Protein AF-A0A8B7MT68-F1 (afdb_monomer)

Organism: Phoenix dactylifera (NCBI:txid42345)

Radius of gyration: 18.39 Å; Cα contacts (8 Å, |Δi|>4): 127; chains: 1; bounding box: 44×33×59 Å

Secondary structure (DSSP, 8-state):
--SSS--HHHHHHHHHHHHHHHHHHT-HHHHHHHHHHS-----S-HHHHHHHHHHHHHHHHHTT-HHHHHHHHHHHHHHS-TT-HHHHHHHHHHHHHHHHHHTPPPPHHHH-STTTHHHHHHHHHHHHHHHHT-HHHHHHHHHHHHHHHHHH---HHHHHHHHHHHHHHHHHHHH-SS-SS--

InterPro domains:
  IPR050756 COP9 signalosome complex subunit 3 [PTHR10758] (2-150)
  IPR057985 26S proteasome non-ATPase regulatory subunit 3, N-terminal TPR repeats [PF25573] (2-127)

Sequence (183 aa):
MATLRRDELGQETLLNLLLRNYLHYNLYDQAEKLRSKAPRFEAHSNQQFCRYLFYLGKIRTIQLEYTDAKESLLQAARKAPAGAWGFRIQCNKWAVIVRLLLGEIPEKTVFMQKGMKKALTPYFELTNAVRIGDLELFRTVAEKFAGTFLKHLCFQESVTCCHSAWSCRASWLVFLPQQCLLV

Structure (mmCIF, N/CA/C/O backbone):
data_AF-A0A8B7MT68-F1
#
_entry.id   AF-A0A8B7MT68-F1
#
loop_
_atom_site.group_PDB
_atom_site.id
_atom_site.type_symbol
_atom_site.label_atom_id
_atom_site.label_alt_id
_atom_site.label_comp_id
_atom_site.label_asym_id
_atom_site.label_entity_id
_atom_site.label_seq_id
_atom_site.pdbx_PDB_ins_code
_atom_site.Cartn_x
_atom_site.Cartn_y
_atom_site.Cartn_z
_atom_site.occupancy
_atom_site.B_iso_or_equiv
_atom_site.auth_seq_id
_atom_site.auth_comp_id
_atom_site.auth_asym_id
_atom_site.auth_atom_id
_atom_site.pdbx_PDB_model_num
ATOM 1 N N . MET A 1 1 ? 20.086 -6.065 -25.414 1.00 40.41 1 MET A N 1
ATOM 2 C CA . MET A 1 1 ? 20.456 -4.717 -25.906 1.00 40.41 1 MET A CA 1
ATOM 3 C C . MET A 1 1 ? 19.675 -3.612 -25.173 1.00 40.41 1 MET A C 1
ATOM 5 O O . MET A 1 1 ? 18.954 -2.857 -25.803 1.00 40.41 1 MET A O 1
ATOM 9 N N . ALA A 1 2 ? 19.814 -3.501 -23.846 1.00 40.44 2 ALA A N 1
ATOM 10 C CA . ALA A 1 2 ? 19.224 -2.398 -23.055 1.00 40.44 2 ALA A CA 1
ATOM 11 C C . ALA A 1 2 ? 20.174 -1.864 -21.961 1.00 40.44 2 ALA A C 1
ATOM 13 O O . ALA A 1 2 ? 19.949 -0.800 -21.398 1.00 40.44 2 ALA A O 1
ATOM 14 N N . THR A 1 3 ? 21.276 -2.570 -21.693 1.00 44.12 3 THR A N 1
ATOM 15 C CA . THR A 1 3 ? 22.367 -2.131 -20.811 1.00 44.12 3 THR A CA 1
ATOM 16 C C . THR A 1 3 ? 23.437 -1.317 -21.543 1.00 44.12 3 THR A C 1
ATOM 18 O O . THR A 1 3 ? 24.201 -0.607 -20.905 1.00 44.12 3 THR A O 1
ATOM 21 N N . LEU A 1 4 ? 23.473 -1.372 -22.882 1.00 48.72 4 LEU A N 1
ATOM 22 C CA . LEU A 1 4 ? 24.514 -0.729 -23.697 1.00 48.72 4 LEU A CA 1
ATOM 23 C C . LEU A 1 4 ? 24.183 0.723 -24.105 1.00 48.72 4 LEU A C 1
ATOM 25 O O . LEU A 1 4 ? 25.039 1.395 -24.665 1.00 48.72 4 LEU A O 1
ATOM 29 N N . ARG A 1 5 ? 22.953 1.210 -23.855 1.00 49.75 5 ARG A N 1
ATOM 30 C CA . ARG A 1 5 ? 22.471 2.514 -24.362 1.00 49.75 5 ARG A CA 1
ATOM 31 C C . ARG A 1 5 ? 22.072 3.556 -23.306 1.00 49.75 5 ARG A C 1
ATOM 33 O O . ARG A 1 5 ? 21.639 4.626 -23.698 1.00 49.75 5 ARG A O 1
ATOM 40 N N . ARG A 1 6 ? 22.259 3.292 -22.003 1.00 56.62 6 ARG A N 1
ATOM 41 C CA . ARG A 1 6 ? 21.947 4.243 -20.903 1.00 56.62 6 ARG A CA 1
ATOM 42 C C . ARG A 1 6 ? 20.530 4.863 -20.959 1.00 56.62 6 ARG A C 1
ATOM 44 O O . ARG A 1 6 ? 20.336 5.990 -20.525 1.00 56.62 6 ARG A O 1
ATOM 51 N N . ASP A 1 7 ? 19.519 4.133 -21.434 1.00 68.25 7 ASP A N 1
ATOM 52 C CA . ASP A 1 7 ? 18.122 4.573 -21.283 1.00 68.25 7 ASP A CA 1
ATOM 53 C C . ASP A 1 7 ? 17.620 4.241 -19.869 1.00 68.25 7 ASP A C 1
ATOM 55 O O . ASP A 1 7 ? 16.895 3.268 -19.649 1.00 68.25 7 ASP A O 1
ATOM 59 N N . GLU A 1 8 ? 18.035 5.046 -18.892 1.00 74.19 8 GLU A N 1
ATOM 60 C CA . GLU A 1 8 ? 17.711 4.882 -17.465 1.00 74.19 8 GLU A CA 1
ATOM 61 C C . GLU A 1 8 ? 16.189 4.890 -17.231 1.00 74.19 8 GLU A C 1
ATOM 63 O O . GLU A 1 8 ? 15.650 4.022 -16.543 1.00 74.19 8 GLU A O 1
ATOM 68 N N . LEU A 1 9 ? 15.459 5.764 -17.933 1.00 75.50 9 LEU A N 1
ATOM 69 C CA . LEU A 1 9 ? 13.990 5.827 -17.896 1.00 75.50 9 LEU A CA 1
ATOM 70 C C . LEU A 1 9 ? 13.315 4.565 -18.470 1.00 75.50 9 LEU A C 1
ATOM 72 O O . LEU A 1 9 ? 12.277 4.109 -17.974 1.00 75.50 9 LEU A O 1
ATOM 76 N N . GLY A 1 10 ? 13.892 3.983 -19.524 1.00 79.25 10 GLY A N 1
ATOM 77 C CA . GLY A 1 10 ? 13.401 2.740 -20.125 1.00 79.25 10 GLY A CA 1
ATOM 78 C C . GLY A 1 10 ? 13.575 1.550 -19.181 1.00 79.25 10 GLY A C 1
ATOM 79 O O . GLY A 1 10 ? 12.699 0.693 -19.069 1.00 79.25 10 GLY A O 1
ATOM 80 N N . GLN A 1 11 ? 14.679 1.526 -18.438 1.00 80.69 11 GLN A N 1
ATOM 81 C CA . GLN A 1 11 ? 14.949 0.495 -17.442 1.00 80.69 11 GLN A CA 1
ATOM 82 C C . GLN A 1 11 ? 14.008 0.596 -16.231 1.00 80.69 11 GLN A C 1
ATOM 84 O O . GLN A 1 11 ? 13.445 -0.422 -15.826 1.00 80.69 11 GLN A O 1
ATOM 89 N N . GLU A 1 12 ? 13.758 1.799 -15.700 1.00 81.38 12 GLU A N 1
ATOM 90 C CA . GLU A 1 12 ? 12.803 2.022 -14.600 1.00 81.38 12 GLU A CA 1
ATOM 91 C C . GLU A 1 12 ? 11.378 1.582 -14.964 1.00 81.38 12 GLU A C 1
ATOM 93 O O . GLU A 1 12 ? 10.676 0.927 -14.185 1.00 81.38 12 GLU A O 1
ATOM 98 N N . THR A 1 13 ? 10.927 1.947 -16.165 1.00 85.00 13 THR A N 1
ATOM 99 C CA . THR A 1 13 ? 9.590 1.587 -16.650 1.00 85.00 13 THR A CA 1
ATOM 100 C C . THR A 1 13 ? 9.454 0.083 -16.844 1.00 85.00 13 THR A C 1
ATOM 102 O O . THR A 1 13 ? 8.469 -0.501 -16.387 1.00 85.00 13 THR A O 1
ATOM 105 N N . LEU A 1 14 ? 10.453 -0.562 -17.448 1.00 86.62 14 LEU A N 1
ATOM 106 C CA . LEU A 1 14 ? 10.479 -2.009 -17.638 1.00 86.62 14 LEU A CA 1
ATOM 107 C C . LEU A 1 14 ? 10.501 -2.756 -16.299 1.00 86.62 14 LEU A C 1
ATOM 109 O O . LEU A 1 14 ? 9.743 -3.709 -16.121 1.00 86.62 14 LEU A O 1
ATOM 113 N N . LEU A 1 15 ? 11.288 -2.281 -15.331 1.00 86.50 15 LEU A N 1
ATOM 114 C CA . LEU A 1 15 ? 11.308 -2.822 -13.974 1.00 86.50 15 LEU A CA 1
ATOM 115 C C . LEU A 1 15 ? 9.917 -2.763 -13.329 1.00 86.50 15 LEU A C 1
ATOM 117 O O . LEU A 1 15 ? 9.430 -3.765 -12.807 1.00 86.50 15 LEU A O 1
ATOM 121 N N . ASN A 1 16 ? 9.242 -1.617 -13.410 1.00 86.94 16 ASN A N 1
ATOM 122 C CA . ASN A 1 16 ? 7.890 -1.451 -12.875 1.00 86.94 16 ASN A CA 1
ATOM 123 C C . ASN A 1 16 ? 6.864 -2.381 -13.538 1.00 86.94 16 ASN A C 1
ATOM 125 O O . ASN A 1 16 ? 5.957 -2.879 -12.866 1.00 86.94 16 ASN A O 1
ATOM 129 N N . LEU A 1 17 ? 6.984 -2.615 -14.846 1.00 86.25 17 LEU A N 1
ATOM 130 C CA . LEU A 1 17 ? 6.115 -3.536 -15.580 1.00 86.25 17 LEU A CA 1
ATOM 131 C C . LEU A 1 17 ? 6.368 -4.995 -15.180 1.00 86.25 17 LEU A C 1
ATOM 133 O O . LEU A 1 17 ? 5.409 -5.730 -14.941 1.00 86.25 17 LEU A O 1
ATOM 137 N N . LEU A 1 18 ? 7.635 -5.395 -15.049 1.00 87.81 18 LEU A N 1
ATOM 138 C CA . LEU A 1 18 ? 8.016 -6.738 -14.610 1.00 87.81 18 LEU A CA 1
ATOM 139 C C . LEU A 1 18 ? 7.555 -7.009 -13.180 1.00 87.81 18 LEU A C 1
ATOM 141 O O . LEU A 1 18 ? 6.897 -8.016 -12.937 1.00 87.81 18 LEU A O 1
ATOM 145 N N . LEU A 1 19 ? 7.811 -6.088 -12.246 1.00 85.56 19 LEU A N 1
ATOM 146 C CA . LEU A 1 19 ? 7.339 -6.214 -10.865 1.00 85.56 19 LEU A CA 1
ATOM 147 C C . LEU A 1 19 ? 5.820 -6.376 -10.817 1.00 85.56 19 LEU A C 1
ATOM 149 O O . LEU A 1 19 ? 5.320 -7.274 -10.144 1.00 85.56 19 LEU A O 1
ATOM 153 N N . ARG A 1 20 ? 5.075 -5.572 -11.584 1.00 84.81 20 ARG A N 1
ATOM 154 C CA . ARG A 1 20 ? 3.617 -5.708 -11.679 1.00 84.81 20 ARG A CA 1
ATOM 155 C C . ARG A 1 20 ? 3.196 -7.100 -12.160 1.00 84.81 20 ARG A C 1
ATOM 157 O O . ARG A 1 20 ? 2.215 -7.630 -11.647 1.00 84.81 20 ARG A O 1
ATOM 164 N N . ASN A 1 21 ? 3.910 -7.670 -13.129 1.00 87.31 21 ASN A N 1
ATOM 165 C CA . ASN A 1 21 ? 3.638 -9.008 -13.646 1.00 87.31 21 ASN A CA 1
ATOM 166 C C . ASN A 1 21 ? 3.918 -10.090 -12.587 1.00 87.31 21 ASN A C 1
ATOM 168 O O . ASN A 1 21 ? 3.043 -10.906 -12.311 1.00 87.31 21 ASN A O 1
ATOM 172 N N . TYR A 1 22 ? 5.064 -10.028 -11.903 1.00 84.94 22 TYR A N 1
ATOM 173 C CA . TYR A 1 22 ? 5.393 -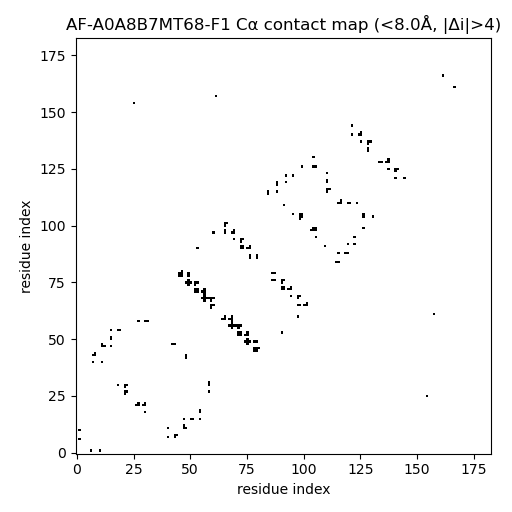10.964 -10.821 1.00 84.94 22 TYR A CA 1
ATOM 174 C C . TYR A 1 22 ? 4.398 -10.905 -9.662 1.00 84.94 22 TYR A C 1
ATOM 176 O O . TYR A 1 22 ? 3.963 -11.941 -9.166 1.00 84.94 22 TYR A O 1
ATOM 184 N N . LEU A 1 23 ? 3.977 -9.698 -9.275 1.00 80.06 23 LEU A N 1
ATOM 185 C CA . LEU A 1 23 ? 2.949 -9.485 -8.256 1.00 80.06 23 LEU A CA 1
ATOM 186 C C . LEU A 1 23 ? 1.573 -10.019 -8.672 1.00 80.06 23 LEU A C 1
ATOM 188 O O . LEU A 1 23 ? 0.781 -10.355 -7.801 1.00 80.06 23 LEU A O 1
ATOM 192 N N . HIS A 1 24 ? 1.269 -10.073 -9.970 1.00 79.56 24 HIS A N 1
ATOM 193 C CA . HIS A 1 24 ? 0.014 -10.636 -10.468 1.00 79.56 24 HIS A CA 1
ATOM 194 C C . HIS A 1 24 ? 0.008 -12.168 -10.406 1.00 79.56 24 HIS A C 1
ATOM 196 O O . HIS A 1 24 ? -1.014 -12.764 -10.085 1.00 79.56 24 HIS A O 1
ATOM 202 N N . TYR A 1 25 ? 1.147 -12.804 -10.686 1.00 80.88 25 TYR A N 1
ATOM 203 C CA . TYR A 1 25 ? 1.284 -14.262 -10.632 1.00 80.88 25 TYR A CA 1
ATOM 204 C C . TYR A 1 25 ? 1.672 -14.805 -9.247 1.00 80.88 25 TYR A C 1
ATOM 206 O O . TYR A 1 25 ? 1.808 -16.012 -9.087 1.00 80.88 25 TYR A O 1
ATOM 214 N N . ASN A 1 26 ? 1.825 -13.936 -8.247 1.00 76.56 26 ASN A N 1
ATOM 215 C CA . ASN A 1 26 ? 2.288 -14.265 -6.896 1.00 76.56 26 ASN A CA 1
ATOM 216 C C . ASN A 1 26 ? 3.746 -14.773 -6.791 1.00 76.56 26 ASN A C 1
ATOM 218 O O . ASN A 1 26 ? 4.099 -15.454 -5.836 1.00 76.56 26 ASN A O 1
ATOM 222 N N . LEU A 1 27 ? 4.637 -14.429 -7.728 1.00 83.75 27 LEU A N 1
ATOM 223 C CA . LEU A 1 27 ? 6.046 -14.857 -7.680 1.00 83.75 27 LEU A CA 1
ATOM 224 C C . LEU A 1 27 ? 6.920 -13.838 -6.928 1.00 83.75 27 LEU A C 1
ATOM 226 O O . LEU A 1 27 ? 7.723 -13.116 -7.524 1.00 83.75 27 LEU A O 1
ATOM 230 N N . TYR A 1 28 ? 6.774 -13.778 -5.603 1.00 79.94 28 TYR A N 1
ATOM 231 C CA . TYR A 1 28 ? 7.467 -12.798 -4.747 1.00 79.94 28 TYR A CA 1
ATOM 232 C C . TYR A 1 28 ? 8.974 -13.018 -4.649 1.00 79.94 28 TYR A C 1
ATOM 234 O O . TYR A 1 28 ? 9.745 -12.063 -4.729 1.00 79.94 28 TYR A O 1
ATOM 242 N N . ASP A 1 29 ? 9.390 -14.277 -4.573 1.00 81.31 29 ASP A N 1
ATOM 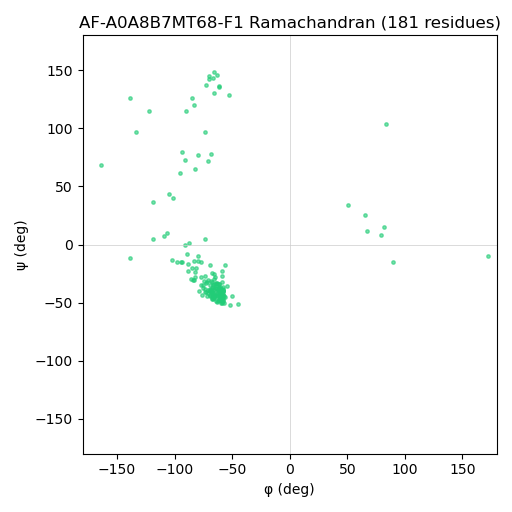243 C CA . ASP A 1 29 ? 10.796 -14.675 -4.490 1.00 81.31 29 ASP A CA 1
ATOM 244 C C . ASP A 1 29 ? 11.583 -14.237 -5.743 1.00 81.31 29 ASP A C 1
ATOM 246 O O . ASP A 1 29 ? 12.704 -13.730 -5.682 1.00 81.31 29 ASP A O 1
ATOM 250 N N . GLN A 1 30 ? 10.945 -14.347 -6.914 1.00 84.31 30 GLN A N 1
ATOM 251 C CA . GLN A 1 30 ? 11.519 -13.880 -8.177 1.00 84.31 30 GLN A CA 1
ATOM 252 C C . GLN A 1 30 ? 11.560 -12.353 -8.259 1.00 84.31 30 GLN A C 1
ATOM 254 O O . GLN A 1 30 ? 12.551 -11.797 -8.735 1.00 84.31 30 GLN A O 1
ATOM 259 N N . ALA A 1 31 ? 10.519 -11.671 -7.769 1.00 83.94 31 ALA A N 1
ATOM 260 C CA . ALA A 1 31 ? 10.481 -10.212 -7.722 1.00 83.94 31 ALA A CA 1
ATOM 261 C C . ALA A 1 31 ? 11.616 -9.643 -6.854 1.00 83.94 31 ALA A C 1
ATOM 263 O O . ALA A 1 31 ? 12.252 -8.658 -7.236 1.00 83.94 31 ALA A O 1
ATOM 264 N N . GLU A 1 32 ? 11.927 -10.286 -5.728 1.00 82.69 32 GLU A N 1
ATOM 265 C CA . GLU A 1 32 ? 13.075 -9.909 -4.907 1.00 82.69 32 GLU A CA 1
ATOM 266 C C . GLU A 1 32 ? 14.412 -10.178 -5.606 1.00 82.69 32 GLU A C 1
ATOM 268 O O . GLU A 1 32 ? 15.276 -9.299 -5.631 1.00 82.69 32 GLU A O 1
ATOM 273 N N . LYS A 1 33 ? 14.593 -11.361 -6.202 1.00 86.06 33 LYS A N 1
ATOM 274 C CA . LYS A 1 33 ? 15.817 -11.691 -6.951 1.00 86.06 33 LYS A CA 1
ATOM 275 C C . LYS A 1 33 ? 16.067 -10.726 -8.104 1.00 86.06 33 LYS A C 1
ATOM 277 O O . LYS A 1 33 ? 17.215 -10.461 -8.456 1.00 86.06 33 LYS A O 1
ATOM 282 N N . LEU A 1 34 ? 15.001 -10.213 -8.710 1.00 83.81 34 LEU A N 1
ATOM 283 C CA . LEU A 1 34 ? 15.100 -9.184 -9.730 1.00 83.81 34 LEU A CA 1
ATOM 284 C C . LEU A 1 34 ? 15.503 -7.842 -9.112 1.00 83.81 34 LEU A C 1
ATOM 286 O O . LEU A 1 34 ? 16.409 -7.190 -9.627 1.00 83.81 34 LEU A O 1
ATOM 290 N N . ARG A 1 35 ? 14.898 -7.457 -7.982 1.00 80.50 35 ARG A N 1
ATOM 291 C CA . ARG A 1 35 ? 15.256 -6.244 -7.232 1.00 80.50 35 ARG A CA 1
ATOM 292 C C . ARG A 1 35 ? 16.728 -6.226 -6.821 1.00 80.50 35 ARG A C 1
ATOM 294 O O . ARG A 1 35 ? 17.363 -5.190 -6.967 1.00 80.50 35 ARG A O 1
ATOM 301 N N . SER A 1 36 ? 17.272 -7.333 -6.316 1.00 82.06 36 SER A N 1
ATOM 302 C CA . SER A 1 36 ? 18.664 -7.388 -5.840 1.00 82.06 36 SER A CA 1
ATOM 303 C C . SER A 1 36 ? 19.693 -7.205 -6.958 1.00 82.06 36 SER A C 1
ATOM 305 O O . SER A 1 36 ? 20.802 -6.744 -6.703 1.00 82.06 36 SER A O 1
ATOM 307 N N . LYS A 1 37 ? 19.317 -7.535 -8.198 1.00 80.69 37 LYS A N 1
ATOM 308 C CA . LYS A 1 37 ? 20.147 -7.375 -9.400 1.00 80.69 37 LYS A CA 1
ATOM 309 C C . LYS A 1 37 ? 19.889 -6.066 -10.145 1.00 80.69 37 LYS A C 1
ATOM 311 O O . LYS A 1 37 ? 20.666 -5.715 -11.030 1.00 80.69 37 LYS A O 1
ATOM 316 N N . ALA A 1 38 ? 18.791 -5.376 -9.842 1.00 76.06 38 ALA A N 1
ATOM 317 C CA . ALA A 1 38 ? 18.454 -4.120 -10.487 1.00 76.06 38 ALA A CA 1
ATOM 318 C C . ALA A 1 38 ? 19.383 -3.001 -9.982 1.00 76.06 38 ALA A C 1
ATOM 320 O O . ALA A 1 38 ? 19.636 -2.914 -8.776 1.00 76.06 38 ALA A O 1
ATOM 321 N N . PRO A 1 39 ? 19.884 -2.124 -10.870 1.00 67.88 39 PRO A N 1
ATOM 322 C CA . PRO A 1 39 ? 20.639 -0.959 -10.437 1.00 67.88 39 PRO A CA 1
ATOM 323 C C . PRO A 1 39 ? 19.740 -0.046 -9.595 1.00 67.88 39 PRO A C 1
ATOM 325 O O . PRO A 1 39 ? 18.529 0.050 -9.810 1.00 67.88 39 PRO A O 1
ATOM 328 N N . ARG A 1 40 ? 20.330 0.615 -8.598 1.00 64.62 40 ARG A N 1
ATOM 329 C CA . ARG A 1 40 ? 19.610 1.565 -7.751 1.00 64.62 40 ARG A CA 1
ATOM 330 C C . ARG A 1 40 ? 19.370 2.829 -8.570 1.00 64.62 40 ARG A C 1
ATOM 332 O O . ARG A 1 40 ? 20.269 3.646 -8.705 1.00 64.62 40 ARG A O 1
ATOM 339 N N . PHE A 1 41 ? 18.183 2.942 -9.151 1.00 63.16 41 PHE A N 1
ATOM 340 C CA . PHE A 1 41 ? 17.821 4.101 -9.958 1.00 63.16 41 PHE A CA 1
ATOM 341 C C . PHE A 1 41 ? 17.746 5.359 -9.087 1.00 63.16 41 PHE A C 1
ATOM 343 O O . PHE A 1 41 ? 17.103 5.358 -8.029 1.00 63.16 41 PHE A O 1
ATOM 350 N N . GLU A 1 42 ? 18.407 6.426 -9.528 1.00 58.97 42 GLU A N 1
ATOM 351 C CA . GLU A 1 42 ? 18.125 7.771 -9.038 1.00 58.97 42 GLU A CA 1
ATOM 352 C C . GLU A 1 42 ? 16.751 8.176 -9.576 1.00 58.97 42 GLU A C 1
ATOM 354 O O . GLU A 1 42 ? 16.377 7.777 -10.667 1.00 58.97 42 GLU A O 1
ATOM 359 N N . ALA A 1 43 ? 15.935 8.886 -8.798 1.00 61.84 43 ALA A N 1
ATOM 360 C CA . ALA A 1 43 ? 14.534 9.135 -9.147 1.00 61.84 43 ALA A CA 1
ATOM 361 C C . ALA A 1 43 ? 14.384 10.116 -10.332 1.00 61.84 43 ALA A C 1
ATOM 363 O O . ALA A 1 43 ? 13.949 11.253 -10.140 1.00 61.84 43 ALA A O 1
ATOM 364 N N . HIS A 1 44 ? 14.705 9.684 -11.554 1.00 67.25 44 HIS A N 1
ATOM 365 C CA . HIS A 1 44 ? 14.662 10.509 -12.764 1.00 67.25 44 HIS A CA 1
ATOM 366 C C . HIS A 1 44 ? 13.226 10.944 -13.077 1.00 67.25 44 HIS A C 1
ATOM 368 O O . HIS A 1 44 ? 12.977 12.084 -13.467 1.00 67.25 44 HIS A O 1
ATOM 374 N N . SER A 1 45 ? 12.254 10.053 -12.842 1.00 77.62 45 SER A N 1
ATOM 375 C CA . SER A 1 45 ? 10.828 10.367 -12.906 1.00 77.62 45 SER A CA 1
ATOM 376 C C . SER A 1 45 ? 10.128 10.072 -11.583 1.00 77.62 45 SER A C 1
ATOM 378 O O . SER A 1 45 ? 9.929 8.917 -11.197 1.00 77.62 45 SER A O 1
ATOM 380 N N . ASN A 1 46 ? 9.631 11.124 -10.926 1.00 81.88 46 ASN A N 1
ATOM 381 C CA . ASN A 1 46 ? 8.841 10.990 -9.699 1.00 81.88 46 ASN A CA 1
ATOM 382 C C . ASN A 1 46 ? 7.634 10.051 -9.880 1.00 81.88 46 ASN A C 1
ATOM 384 O O . ASN A 1 46 ? 7.309 9.291 -8.971 1.00 81.88 46 ASN A O 1
ATOM 388 N N . GLN A 1 47 ? 6.992 10.043 -11.053 1.00 83.69 47 GLN A N 1
ATOM 389 C CA . GLN A 1 47 ? 5.839 9.176 -11.324 1.00 83.69 47 GLN A CA 1
ATOM 390 C C . GLN A 1 47 ? 6.202 7.688 -11.355 1.00 83.69 47 GLN A C 1
ATOM 392 O O . GLN A 1 47 ? 5.457 6.873 -10.802 1.00 83.69 47 GLN A O 1
ATOM 397 N N . GLN A 1 48 ? 7.324 7.322 -11.982 1.00 83.38 48 GLN A N 1
ATOM 398 C CA . GLN A 1 48 ? 7.780 5.929 -12.023 1.00 83.38 48 GLN A CA 1
ATOM 399 C C . GLN A 1 48 ? 8.341 5.493 -10.674 1.00 83.38 48 GLN A C 1
ATOM 401 O O . GLN A 1 48 ? 8.038 4.393 -10.208 1.00 83.38 48 GLN A O 1
ATOM 406 N N . PHE A 1 49 ? 9.047 6.393 -9.994 1.00 85.25 49 PHE A N 1
ATOM 407 C CA . PHE A 1 49 ? 9.586 6.139 -8.668 1.00 85.25 49 PHE A CA 1
ATOM 408 C C . PHE A 1 49 ? 8.486 5.872 -7.626 1.00 85.25 49 PHE A C 1
ATOM 410 O O . PHE A 1 49 ? 8.601 4.951 -6.821 1.00 85.25 49 PHE A O 1
ATOM 417 N N . CYS A 1 50 ? 7.359 6.593 -7.682 1.00 88.19 50 CYS A N 1
ATOM 418 C CA . CYS A 1 50 ? 6.200 6.317 -6.820 1.00 88.19 50 CYS A CA 1
ATOM 419 C C . CYS A 1 50 ? 5.661 4.895 -6.981 1.00 88.19 50 CYS A C 1
ATOM 421 O O . CYS A 1 50 ? 5.310 4.244 -5.997 1.00 88.19 50 CYS A O 1
ATOM 423 N N . ARG A 1 51 ? 5.558 4.423 -8.230 1.00 87.50 51 ARG A N 1
ATOM 424 C CA . ARG A 1 51 ? 5.050 3.081 -8.545 1.00 87.50 51 ARG A CA 1
ATOM 425 C C . ARG A 1 51 ? 6.017 2.013 -8.057 1.00 87.50 51 ARG A C 1
ATOM 427 O O . ARG A 1 51 ? 5.578 1.046 -7.442 1.00 87.50 51 ARG A O 1
ATOM 434 N N . TYR A 1 52 ? 7.310 2.240 -8.265 1.00 87.50 52 TYR A N 1
ATOM 435 C CA . TYR A 1 52 ? 8.362 1.364 -7.771 1.00 87.50 52 TYR A CA 1
ATOM 436 C C . TYR A 1 52 ? 8.310 1.223 -6.245 1.00 87.50 52 TYR A C 1
ATOM 438 O O . TYR A 1 52 ? 8.222 0.108 -5.736 1.00 87.50 52 TYR A O 1
ATOM 446 N N . LEU A 1 53 ? 8.253 2.343 -5.513 1.00 88.69 53 LEU A N 1
ATOM 447 C CA . LEU A 1 53 ? 8.133 2.349 -4.050 1.00 88.69 53 LEU A CA 1
ATOM 448 C C . LEU A 1 53 ? 6.886 1.608 -3.554 1.00 88.69 53 LEU A C 1
ATOM 450 O O . LEU A 1 53 ? 6.938 0.926 -2.532 1.00 88.69 53 LEU A O 1
ATOM 454 N N . PHE A 1 54 ? 5.767 1.713 -4.275 1.00 88.25 54 PHE A N 1
ATOM 455 C CA . PHE A 1 54 ? 4.550 0.984 -3.931 1.00 88.25 54 PHE A CA 1
ATOM 456 C C . PHE A 1 54 ? 4.723 -0.535 -4.080 1.00 88.25 54 PHE A C 1
ATOM 458 O O . PHE A 1 54 ? 4.358 -1.281 -3.172 1.00 88.25 54 PHE A O 1
ATOM 465 N N . TYR A 1 55 ? 5.314 -1.007 -5.182 1.00 87.50 55 TYR A N 1
ATOM 466 C CA . TYR A 1 55 ? 5.597 -2.434 -5.367 1.00 87.50 55 TYR A CA 1
ATOM 467 C C . TYR A 1 55 ? 6.633 -2.951 -4.369 1.00 87.50 55 TYR A C 1
ATOM 469 O O . TYR A 1 55 ? 6.451 -4.030 -3.810 1.00 87.50 55 TYR A O 1
ATOM 477 N N . LEU A 1 56 ? 7.660 -2.153 -4.079 1.00 87.06 56 LEU A N 1
ATOM 478 C CA . LEU A 1 56 ? 8.654 -2.456 -3.057 1.00 87.06 56 LEU A CA 1
ATOM 479 C C . LEU A 1 56 ? 8.015 -2.597 -1.670 1.00 87.06 56 LEU A C 1
ATOM 481 O O . LEU A 1 56 ? 8.279 -3.571 -0.972 1.00 87.06 56 LEU A O 1
ATOM 485 N N . GLY A 1 57 ? 7.139 -1.664 -1.288 1.00 87.94 57 GLY A N 1
ATOM 486 C CA . GLY A 1 57 ? 6.409 -1.719 -0.022 1.00 87.94 57 GLY A CA 1
ATOM 487 C C . GLY A 1 57 ? 5.542 -2.974 0.102 1.00 87.94 57 GLY A C 1
ATOM 488 O O . GLY A 1 57 ? 5.503 -3.588 1.168 1.00 87.94 57 GLY A O 1
ATOM 489 N N . LYS A 1 58 ? 4.904 -3.411 -0.995 1.00 84.44 58 LYS A N 1
ATOM 490 C CA . LYS A 1 58 ? 4.177 -4.689 -1.026 1.00 84.44 58 LYS A CA 1
ATOM 491 C C . LYS A 1 58 ? 5.107 -5.878 -0.795 1.00 84.44 58 LYS A C 1
ATOM 493 O O . LYS A 1 58 ? 4.792 -6.707 0.047 1.00 84.44 58 LYS A O 1
ATOM 498 N N . ILE A 1 59 ? 6.237 -5.938 -1.505 1.00 84.44 59 ILE A N 1
ATOM 499 C CA . ILE A 1 59 ? 7.216 -7.030 -1.377 1.00 84.44 59 ILE A CA 1
ATOM 500 C C . ILE A 1 59 ? 7.727 -7.132 0.067 1.00 84.44 59 ILE A C 1
ATOM 502 O O . ILE A 1 59 ? 7.623 -8.191 0.680 1.00 84.44 59 ILE A O 1
ATOM 506 N N . ARG A 1 60 ? 8.145 -6.005 0.653 1.00 84.50 60 ARG A N 1
ATOM 507 C CA . ARG A 1 60 ? 8.628 -5.930 2.043 1.00 84.50 60 ARG A CA 1
ATOM 508 C C . ARG A 1 60 ? 7.590 -6.355 3.077 1.00 84.50 60 ARG A C 1
ATOM 510 O O . ARG A 1 60 ?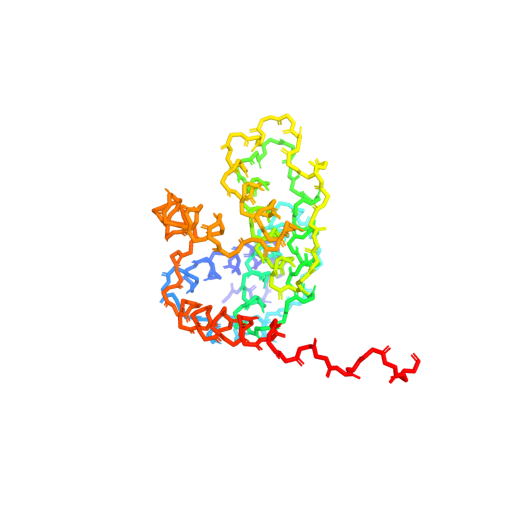 7.925 -7.006 4.058 1.00 84.50 60 ARG A O 1
ATOM 517 N N . THR A 1 61 ? 6.314 -6.036 2.843 1.00 82.94 61 THR A N 1
ATOM 518 C CA . THR A 1 61 ? 5.226 -6.455 3.745 1.00 82.94 61 THR A CA 1
ATOM 519 C C . THR A 1 61 ? 5.120 -7.983 3.830 1.00 82.94 61 THR A C 1
ATOM 521 O O . THR A 1 61 ? 4.806 -8.515 4.888 1.00 82.94 61 THR A O 1
ATOM 524 N N . ILE A 1 62 ? 5.397 -8.695 2.735 1.00 81.25 62 ILE A N 1
ATOM 525 C CA . ILE A 1 62 ? 5.332 -10.167 2.669 1.00 81.25 62 ILE A CA 1
ATOM 526 C C . ILE A 1 62 ? 6.556 -10.790 3.329 1.00 81.25 62 ILE A C 1
ATOM 528 O O . ILE A 1 62 ? 6.448 -11.820 3.981 1.00 81.25 62 ILE A O 1
ATOM 532 N N . GLN A 1 63 ? 7.704 -10.129 3.199 1.00 80.06 63 GLN A N 1
ATOM 533 C CA . GLN A 1 63 ? 8.964 -10.503 3.842 1.00 80.06 63 GLN A CA 1
ATOM 534 C C . GLN A 1 63 ? 8.987 -10.206 5.346 1.00 80.06 63 GLN A C 1
ATOM 536 O O . GLN A 1 63 ? 10.012 -10.403 5.986 1.00 80.06 63 GLN A O 1
ATOM 541 N N . LEU A 1 64 ? 7.865 -9.744 5.915 1.00 82.44 64 LEU A N 1
ATOM 542 C CA . LEU A 1 64 ? 7.713 -9.382 7.327 1.00 82.44 64 LEU A CA 1
ATOM 543 C C . LEU A 1 64 ? 8.536 -8.145 7.750 1.00 82.44 64 LEU A C 1
ATOM 545 O O . LEU A 1 64 ? 8.599 -7.818 8.934 1.00 82.44 64 LEU A O 1
ATOM 549 N N . GLU A 1 65 ? 9.094 -7.391 6.797 1.00 85.00 65 GLU A N 1
ATOM 550 C CA . GLU A 1 65 ? 9.811 -6.127 7.024 1.00 85.00 65 GLU A CA 1
ATOM 551 C C . GLU A 1 65 ? 8.825 -4.949 7.1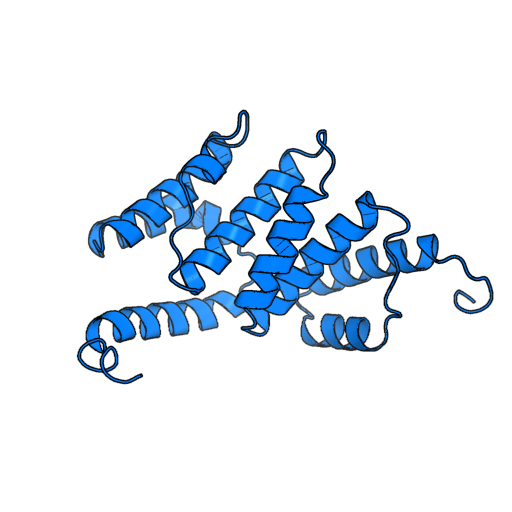52 1.00 85.00 65 GLU A C 1
ATOM 553 O O . GLU A 1 65 ? 8.753 -4.044 6.313 1.00 85.00 65 GLU A O 1
ATOM 558 N N . TYR A 1 66 ? 7.999 -4.962 8.200 1.00 83.81 66 TYR A N 1
ATOM 559 C CA . TYR A 1 66 ? 6.885 -4.017 8.339 1.00 83.81 66 TYR A CA 1
ATOM 560 C C . TYR A 1 66 ? 7.318 -2.550 8.521 1.00 83.81 66 TYR A C 1
ATOM 562 O O . TYR A 1 66 ? 6.638 -1.647 8.026 1.00 83.81 66 TYR A O 1
ATOM 570 N N . THR A 1 67 ? 8.438 -2.285 9.201 1.00 87.62 67 THR A N 1
ATOM 571 C CA . THR A 1 67 ? 8.962 -0.922 9.420 1.00 87.62 67 THR A CA 1
ATOM 572 C C . THR A 1 67 ? 9.342 -0.252 8.102 1.00 87.62 67 THR A C 1
ATOM 574 O O . THR A 1 67 ? 8.876 0.849 7.794 1.00 87.62 67 THR A O 1
ATOM 577 N N . ASP A 1 68 ? 10.100 -0.966 7.278 1.00 87.50 68 ASP A N 1
ATOM 578 C CA . ASP A 1 68 ? 10.631 -0.478 6.008 1.00 87.50 68 ASP A CA 1
ATOM 579 C C . ASP A 1 68 ? 9.534 -0.431 4.941 1.00 87.50 68 ASP A C 1
ATOM 581 O O . ASP A 1 68 ? 9.489 0.480 4.102 1.00 87.50 68 ASP A O 1
ATOM 585 N N . ALA A 1 69 ? 8.596 -1.383 4.988 1.00 87.81 69 ALA A N 1
ATOM 586 C CA . ALA A 1 69 ? 7.392 -1.365 4.168 1.00 87.81 69 ALA A CA 1
ATOM 587 C C . ALA A 1 69 ? 6.551 -0.110 4.440 1.00 87.81 69 ALA A C 1
ATOM 589 O O . ALA A 1 69 ? 6.153 0.579 3.494 1.00 87.81 69 ALA A O 1
ATOM 590 N N . LYS A 1 70 ? 6.325 0.230 5.719 1.00 87.81 70 LYS A N 1
ATOM 591 C CA . LYS A 1 70 ? 5.592 1.439 6.126 1.00 87.81 70 LYS A CA 1
ATOM 592 C C . LYS A 1 70 ? 6.243 2.687 5.541 1.00 87.81 70 LYS A C 1
ATOM 594 O O . LYS A 1 70 ? 5.547 3.505 4.936 1.00 87.81 70 LYS A O 1
ATOM 599 N N . GLU A 1 71 ? 7.555 2.838 5.700 1.00 90.50 71 GLU A N 1
ATOM 600 C CA . GLU A 1 71 ? 8.268 4.014 5.201 1.00 90.50 71 GLU A CA 1
ATOM 601 C C . GLU A 1 71 ? 8.149 4.137 3.676 1.00 90.50 71 GLU A C 1
ATOM 603 O O . GLU A 1 71 ? 7.770 5.192 3.166 1.00 90.50 71 GLU A O 1
ATOM 608 N N . SER A 1 72 ? 8.359 3.036 2.953 1.00 89.50 72 SER A N 1
ATOM 609 C CA . SER A 1 72 ? 8.276 2.997 1.486 1.00 89.50 72 SER A CA 1
ATOM 610 C C . SER A 1 72 ? 6.888 3.402 0.975 1.00 89.50 72 SER A C 1
ATOM 612 O O . SER A 1 72 ? 6.765 4.185 0.030 1.00 89.50 72 SER A O 1
ATOM 614 N N . LEU A 1 73 ? 5.826 2.918 1.628 1.00 88.62 73 LEU A N 1
ATOM 615 C CA . LEU A 1 73 ? 4.439 3.237 1.281 1.00 88.62 73 LEU A CA 1
ATOM 616 C C . LEU A 1 73 ? 4.084 4.699 1.587 1.00 88.62 73 LEU A C 1
ATOM 618 O O . LEU A 1 73 ? 3.394 5.345 0.794 1.00 88.62 73 LEU A O 1
ATOM 622 N N . LEU A 1 74 ? 4.575 5.248 2.702 1.00 88.75 74 LEU A N 1
ATOM 623 C CA . LEU A 1 74 ? 4.387 6.661 3.044 1.00 88.75 74 LEU A CA 1
ATOM 624 C C . LEU A 1 74 ? 5.142 7.578 2.076 1.00 88.75 74 LEU A C 1
ATOM 626 O O . LEU A 1 74 ? 4.593 8.591 1.635 1.00 88.75 74 LEU A O 1
ATOM 630 N N . GLN A 1 75 ? 6.368 7.214 1.696 1.00 89.19 75 GLN A N 1
ATOM 631 C CA . GLN A 1 75 ? 7.133 7.929 0.676 1.00 89.19 75 GLN A CA 1
ATOM 632 C C . GLN A 1 75 ? 6.411 7.899 -0.682 1.00 89.19 75 GLN A C 1
ATOM 634 O O . GLN A 1 75 ? 6.283 8.944 -1.326 1.00 89.19 75 GLN A O 1
ATOM 639 N N . ALA A 1 76 ? 5.861 6.747 -1.084 1.00 88.38 76 ALA A N 1
ATOM 640 C CA . ALA A 1 76 ? 5.067 6.617 -2.307 1.00 88.38 76 ALA A CA 1
ATOM 641 C C . ALA A 1 76 ? 3.812 7.505 -2.283 1.00 88.38 76 ALA A C 1
ATOM 643 O O . ALA A 1 76 ? 3.499 8.167 -3.272 1.00 88.38 76 ALA A O 1
ATOM 644 N N . ALA A 1 77 ? 3.103 7.562 -1.151 1.00 86.44 77 ALA A N 1
ATOM 645 C CA . ALA A 1 77 ? 1.905 8.386 -0.995 1.00 86.44 77 ALA A CA 1
ATOM 646 C C . ALA A 1 77 ? 2.201 9.896 -1.059 1.00 86.44 77 ALA A C 1
ATOM 648 O O . ALA A 1 77 ? 1.378 10.650 -1.581 1.00 86.44 77 ALA A O 1
ATOM 649 N N . ARG A 1 78 ? 3.361 10.332 -0.547 1.00 86.19 78 ARG A N 1
ATOM 650 C CA . ARG A 1 78 ? 3.810 11.737 -0.580 1.00 86.19 78 ARG A CA 1
ATOM 651 C C . ARG A 1 78 ? 4.249 12.182 -1.971 1.00 86.19 78 ARG A C 1
ATOM 653 O O . ARG A 1 78 ? 3.944 13.298 -2.370 1.00 86.19 78 ARG A O 1
ATOM 660 N N . LYS A 1 79 ? 4.965 11.319 -2.695 1.00 85.75 79 LYS A N 1
ATOM 661 C CA . LYS A 1 79 ? 5.487 11.625 -4.034 1.00 85.75 79 LYS A CA 1
ATOM 662 C C . LYS A 1 79 ? 4.425 11.488 -5.137 1.00 85.75 79 LYS A C 1
ATOM 664 O O . LYS A 1 79 ? 4.642 11.955 -6.254 1.00 85.75 79 LYS A O 1
ATOM 669 N N . ALA A 1 80 ? 3.286 10.855 -4.843 1.00 81.88 80 ALA A N 1
ATOM 670 C CA . ALA A 1 80 ? 2.217 10.643 -5.811 1.00 81.88 80 ALA A CA 1
ATOM 671 C C . ALA A 1 80 ? 1.635 11.978 -6.331 1.00 81.88 80 ALA A C 1
ATOM 673 O O . ALA A 1 80 ? 1.339 12.870 -5.533 1.00 81.88 80 ALA A O 1
ATOM 674 N N . PRO A 1 81 ? 1.398 12.114 -7.650 1.00 79.56 81 PRO A N 1
ATOM 675 C CA . PRO A 1 81 ? 0.859 13.342 -8.229 1.00 79.56 81 PRO A CA 1
ATOM 676 C C . PRO A 1 81 ? -0.573 13.619 -7.746 1.00 79.56 81 PRO A C 1
ATOM 678 O O . PRO A 1 81 ? -1.365 12.695 -7.538 1.00 79.56 81 PRO A O 1
ATOM 681 N N . ALA A 1 82 ? -0.934 14.902 -7.633 1.00 71.69 82 ALA A N 1
ATOM 682 C CA . ALA A 1 82 ? -2.225 15.346 -7.092 1.00 71.69 82 ALA A CA 1
ATOM 683 C C . ALA A 1 82 ? -3.451 14.808 -7.861 1.00 71.69 82 ALA A C 1
ATOM 685 O O . ALA A 1 82 ? -4.504 14.614 -7.261 1.00 71.69 82 ALA A O 1
ATOM 686 N N . GLY A 1 83 ? -3.310 14.505 -9.158 1.00 72.69 83 GLY A N 1
ATOM 687 C CA . GLY A 1 83 ? -4.381 13.937 -9.987 1.00 72.69 83 GLY A CA 1
ATOM 688 C C . GLY A 1 83 ? -4.648 12.438 -9.778 1.00 72.69 83 GLY A C 1
ATOM 689 O O . GLY A 1 83 ? -5.694 11.942 -10.190 1.00 72.69 83 GLY A O 1
ATOM 690 N N . ALA A 1 84 ? -3.746 11.693 -9.126 1.00 77.19 84 ALA A N 1
ATOM 691 C CA . ALA A 1 84 ? -3.842 10.237 -8.975 1.00 77.19 84 ALA A CA 1
ATOM 692 C C . ALA A 1 84 ? -4.502 9.821 -7.646 1.00 77.19 84 ALA A C 1
ATOM 694 O O . ALA A 1 84 ? -3.903 9.138 -6.810 1.00 77.19 84 ALA A O 1
ATOM 695 N N . TRP A 1 85 ? -5.763 10.215 -7.453 1.00 78.25 85 TRP A N 1
ATOM 696 C CA . TRP A 1 85 ? -6.521 9.946 -6.223 1.00 78.25 85 TRP A CA 1
ATOM 697 C C . TRP A 1 85 ? -6.636 8.451 -5.897 1.00 78.25 85 TRP A C 1
ATOM 699 O O . TRP A 1 85 ? -6.413 8.057 -4.755 1.00 78.25 85 TRP A O 1
ATOM 709 N N . GLY A 1 86 ? -6.903 7.602 -6.896 1.00 81.06 86 GLY A N 1
ATOM 710 C CA . GLY A 1 86 ? -7.019 6.150 -6.701 1.00 81.06 86 GLY A CA 1
ATOM 711 C C . GLY A 1 86 ? -5.728 5.501 -6.194 1.00 81.06 86 GLY A C 1
ATOM 712 O O . GLY A 1 86 ? -5.765 4.684 -5.275 1.00 81.06 86 GLY A O 1
ATOM 713 N N . PHE A 1 87 ? -4.576 5.926 -6.721 1.00 83.62 87 PHE A N 1
ATOM 714 C CA . PHE A 1 87 ? -3.271 5.430 -6.281 1.00 83.62 87 PHE A CA 1
ATOM 715 C C . PHE A 1 87 ? -2.973 5.844 -4.835 1.00 83.62 87 PHE A C 1
ATOM 717 O O . PHE A 1 87 ? -2.586 5.010 -4.022 1.00 83.62 87 PHE A O 1
ATOM 724 N N . ARG A 1 88 ? -3.247 7.106 -4.476 1.00 83.00 88 ARG A N 1
ATOM 725 C CA . ARG A 1 88 ? -3.085 7.601 -3.098 1.00 83.00 88 ARG A CA 1
ATOM 726 C C . ARG A 1 88 ? -3.978 6.853 -2.110 1.00 83.00 88 ARG A C 1
ATOM 728 O O . ARG A 1 88 ? -3.508 6.465 -1.043 1.00 83.00 88 ARG A O 1
ATOM 735 N N . ILE A 1 89 ? -5.235 6.597 -2.480 1.00 84.56 89 ILE A N 1
ATOM 736 C CA . ILE A 1 89 ? -6.157 5.777 -1.681 1.00 84.56 89 ILE A CA 1
ATOM 737 C C . ILE A 1 89 ? -5.564 4.383 -1.465 1.00 84.56 89 ILE A C 1
ATOM 739 O O . ILE A 1 89 ? -5.563 3.892 -0.340 1.00 84.56 89 ILE A O 1
ATOM 743 N N . GLN A 1 90 ? -5.028 3.755 -2.512 1.00 83.81 90 GLN A N 1
ATOM 744 C CA . GLN A 1 90 ? -4.451 2.418 -2.412 1.00 83.81 90 GLN A CA 1
ATOM 745 C C . GLN A 1 90 ? -3.203 2.380 -1.519 1.00 83.81 90 GLN A C 1
ATOM 747 O O . GLN A 1 90 ? -3.119 1.512 -0.652 1.00 83.81 90 GLN A O 1
ATOM 752 N N . CYS A 1 91 ? -2.280 3.337 -1.659 1.00 85.81 91 CYS A N 1
ATOM 753 C CA . CYS A 1 91 ? -1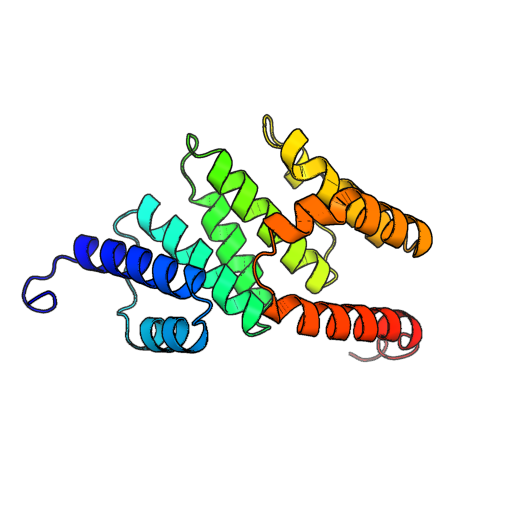.114 3.453 -0.777 1.00 85.81 91 CYS A CA 1
ATOM 754 C C . CYS A 1 91 ? -1.529 3.639 0.686 1.00 85.81 91 CYS A C 1
ATOM 756 O O . CYS A 1 91 ? -0.990 2.972 1.563 1.00 85.81 91 CYS A O 1
ATOM 758 N N . ASN A 1 92 ? -2.524 4.492 0.948 1.00 85.12 92 ASN A N 1
ATOM 759 C CA . ASN A 1 92 ? -3.016 4.734 2.303 1.00 85.12 92 ASN A CA 1
ATOM 760 C C . ASN A 1 92 ? -3.698 3.499 2.904 1.00 85.12 92 ASN A C 1
ATOM 762 O O . ASN A 1 92 ? -3.483 3.211 4.078 1.00 85.12 92 ASN A O 1
ATOM 766 N N . LYS A 1 93 ? -4.464 2.733 2.115 1.00 84.06 93 LYS A N 1
ATOM 767 C CA . LYS A 1 93 ? -5.045 1.455 2.565 1.00 84.06 93 LYS A CA 1
ATOM 768 C C . LYS A 1 93 ? -3.959 0.481 3.024 1.00 84.06 93 LYS A C 1
ATOM 770 O O . LYS A 1 93 ? -4.048 -0.053 4.125 1.00 84.06 93 LYS A O 1
ATOM 775 N N . TRP A 1 94 ? -2.913 0.304 2.214 1.00 84.56 94 TRP A N 1
ATOM 776 C CA . TRP A 1 94 ? -1.773 -0.550 2.564 1.00 84.56 94 TRP A CA 1
ATOM 777 C C . TRP A 1 94 ? -1.003 -0.025 3.781 1.00 84.56 94 TRP A C 1
ATOM 779 O O . TRP A 1 94 ? -0.701 -0.794 4.687 1.00 84.56 94 TRP A O 1
ATOM 789 N N . ALA A 1 95 ? -0.754 1.283 3.857 1.00 85.25 95 ALA A N 1
ATOM 790 C CA . ALA A 1 95 ? -0.065 1.888 4.993 1.00 85.25 95 ALA A CA 1
ATOM 791 C C . ALA A 1 95 ? -0.828 1.699 6.316 1.00 85.25 95 ALA A C 1
ATOM 793 O O . ALA A 1 95 ? -0.204 1.460 7.347 1.00 85.25 95 ALA A O 1
ATOM 794 N N . VAL A 1 96 ? -2.165 1.772 6.303 1.00 84.12 96 VAL A N 1
ATOM 795 C CA . VAL A 1 96 ? -2.993 1.503 7.491 1.00 84.12 96 VAL A CA 1
ATOM 796 C C . VAL A 1 96 ? -2.884 0.0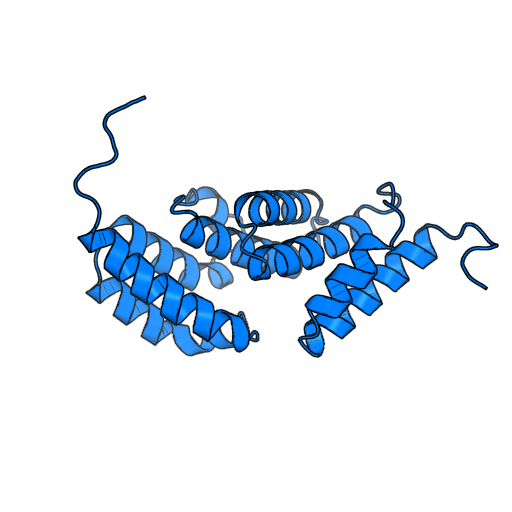39 7.918 1.00 84.12 96 VAL A C 1
ATOM 798 O O . VAL A 1 96 ? -2.702 -0.217 9.103 1.00 84.12 96 VAL A O 1
ATOM 801 N N . ILE A 1 97 ? -2.925 -0.909 6.976 1.00 82.56 97 ILE A N 1
ATOM 802 C CA . ILE A 1 97 ? -2.759 -2.341 7.279 1.00 82.56 97 ILE A CA 1
ATOM 803 C C . ILE A 1 97 ? -1.397 -2.602 7.934 1.00 82.56 97 ILE A C 1
ATOM 805 O O . ILE A 1 97 ? -1.337 -3.206 8.999 1.00 82.56 97 ILE A O 1
ATOM 809 N N . VAL A 1 98 ? -0.306 -2.110 7.340 1.00 84.94 98 VAL A N 1
ATOM 810 C CA . VAL A 1 98 ? 1.050 -2.323 7.874 1.00 84.94 98 VAL A CA 1
ATOM 811 C C . VAL A 1 98 ? 1.214 -1.683 9.257 1.00 84.94 98 VAL A C 1
ATOM 813 O O . VAL A 1 98 ? 1.827 -2.273 10.139 1.00 84.94 98 VAL A O 1
ATOM 816 N N . ARG A 1 99 ? 0.617 -0.509 9.497 1.00 84.50 99 ARG A N 1
ATOM 817 C CA . ARG A 1 99 ? 0.629 0.134 10.823 1.00 84.50 99 ARG A CA 1
ATOM 818 C C . ARG A 1 99 ? -0.132 -0.663 11.876 1.00 84.50 99 ARG A C 1
ATOM 820 O O . ARG A 1 99 ? 0.385 -0.842 12.974 1.00 84.50 99 ARG A O 1
ATOM 827 N N . LEU A 1 100 ? -1.293 -1.213 11.521 1.00 81.38 100 LEU A N 1
ATOM 828 C CA . LEU A 1 100 ? -2.032 -2.125 12.397 1.00 81.38 100 LEU A CA 1
ATOM 829 C C . LEU A 1 100 ? -1.206 -3.379 12.732 1.00 81.38 100 LEU A C 1
ATOM 831 O O . LEU A 1 100 ? -1.184 -3.798 13.886 1.00 81.38 100 LEU A O 1
ATOM 835 N N . LEU A 1 101 ? -0.464 -3.928 11.763 1.00 80.50 101 LEU A N 1
ATOM 836 C CA . LEU A 1 101 ? 0.465 -5.045 11.987 1.00 80.50 101 LEU A CA 1
ATOM 837 C C . LEU A 1 101 ? 1.673 -4.661 12.855 1.00 80.50 101 LEU A C 1
ATOM 839 O O . LEU A 1 101 ? 2.246 -5.519 13.514 1.00 80.50 101 LEU A O 1
ATOM 843 N N . LEU A 1 102 ? 2.058 -3.389 12.913 1.00 79.50 102 LEU A N 1
ATOM 844 C CA . LEU A 1 102 ? 3.083 -2.901 13.842 1.00 79.50 102 LEU A CA 1
ATOM 845 C C . LEU A 1 102 ? 2.523 -2.605 15.242 1.00 79.50 102 LEU A C 1
ATOM 847 O O . LEU A 1 102 ? 3.295 -2.481 16.183 1.00 79.50 102 LEU A O 1
ATOM 851 N N . GLY A 1 103 ? 1.198 -2.534 15.403 1.00 77.81 103 GLY A N 1
ATOM 852 C CA . GLY A 1 103 ? 0.559 -2.064 16.638 1.00 77.81 103 GLY A CA 1
ATOM 853 C C . GLY A 1 103 ? 0.540 -0.535 16.775 1.00 77.81 103 GLY A C 1
ATOM 854 O O . GLY A 1 103 ? 0.147 -0.012 17.813 1.00 77.81 103 GLY A O 1
ATOM 855 N N . GLU A 1 104 ? 0.925 0.199 15.728 1.00 79.25 104 GLU A N 1
ATOM 856 C CA . GLU A 1 104 ? 0.835 1.657 15.693 1.00 79.25 104 GLU A CA 1
ATOM 857 C C . GLU A 1 104 ? -0.565 2.091 15.237 1.00 79.25 104 GLU A C 1
ATOM 859 O O . GLU A 1 104 ? -1.026 1.726 14.151 1.00 79.25 104 GLU A O 1
ATOM 864 N N . ILE A 1 105 ? -1.233 2.937 16.022 1.00 78.06 105 ILE A N 1
ATOM 865 C CA . ILE A 1 105 ? -2.550 3.472 15.657 1.00 78.06 105 ILE A CA 1
ATOM 866 C C . ILE A 1 105 ? -2.363 4.681 14.721 1.00 78.06 105 ILE A C 1
ATOM 868 O O . ILE A 1 105 ? -1.738 5.668 15.115 1.00 78.06 105 ILE A O 1
ATOM 872 N N . PRO A 1 106 ? -2.899 4.657 13.484 1.00 75.38 106 PRO A N 1
ATOM 873 C CA . PRO A 1 106 ? -2.812 5.797 12.577 1.00 75.38 106 PRO A CA 1
ATOM 874 C C . PRO A 1 106 ? -3.683 6.973 13.044 1.00 75.38 106 PRO A C 1
ATOM 876 O O . PRO A 1 106 ? -4.795 6.798 13.545 1.00 75.38 106 PRO A O 1
ATOM 879 N N . GLU A 1 107 ? -3.211 8.197 12.808 1.00 73.12 107 GLU A N 1
ATOM 880 C CA . GLU A 1 107 ? -3.972 9.407 13.116 1.00 73.12 107 GLU A CA 1
ATOM 881 C C . GLU A 1 107 ? -5.224 9.555 12.238 1.00 73.12 107 GLU A C 1
ATOM 883 O O . GLU A 1 107 ? -5.210 9.300 11.029 1.00 73.12 107 GLU A O 1
ATOM 888 N N . LYS A 1 108 ? -6.311 10.070 12.833 1.00 70.06 108 LYS A N 1
ATOM 889 C CA . LYS A 1 108 ? -7.601 10.306 12.151 1.00 70.06 108 LYS A CA 1
ATOM 890 C C . LYS A 1 108 ? -7.483 11.258 10.947 1.00 70.06 108 LYS A C 1
ATOM 892 O O . LYS A 1 108 ? -8.305 11.211 10.032 1.00 70.06 108 LYS A O 1
ATOM 897 N N . THR A 1 109 ? -6.451 12.099 10.926 1.00 74.06 109 THR A N 1
ATOM 898 C CA . THR A 1 109 ? -6.133 13.064 9.859 1.00 74.06 109 THR A CA 1
ATOM 899 C C . THR A 1 109 ? -5.858 12.384 8.515 1.00 74.06 109 THR A C 1
ATOM 901 O O . THR A 1 109 ? -6.263 12.903 7.472 1.00 74.06 109 THR A O 1
ATOM 904 N N . VAL A 1 110 ? -5.267 11.182 8.523 1.00 71.75 110 VAL A N 1
ATOM 905 C CA . VAL A 1 110 ? -4.974 10.386 7.316 1.00 71.75 110 VAL A CA 1
ATOM 906 C C . VAL A 1 110 ? -6.264 9.982 6.592 1.00 71.75 110 VAL A C 1
ATOM 908 O O . VAL A 1 110 ? -6.315 9.966 5.362 1.00 71.75 110 VAL A O 1
ATOM 911 N N . PHE A 1 111 ? -7.336 9.732 7.349 1.00 66.38 111 PHE A N 1
ATOM 912 C CA . PHE A 1 111 ? -8.638 9.298 6.834 1.00 66.38 111 PHE A CA 1
ATOM 913 C C . PHE A 1 111 ? -9.535 10.464 6.387 1.00 66.38 111 PHE A C 1
ATOM 915 O O . PHE A 1 111 ? -10.462 10.271 5.600 1.00 66.38 111 PHE A O 1
ATOM 922 N N . MET A 1 112 ? -9.268 11.685 6.864 1.00 64.75 112 MET A N 1
ATOM 923 C CA . MET A 1 112 ? -10.151 12.846 6.689 1.00 64.75 112 MET A CA 1
ATOM 924 C C . MET A 1 112 ? -9.874 13.691 5.436 1.00 64.75 112 MET A C 1
ATOM 926 O O . MET A 1 112 ? -10.607 14.648 5.178 1.00 64.75 112 MET A O 1
ATOM 930 N N . GLN A 1 113 ? -8.877 13.337 4.620 1.00 71.94 113 GLN A N 1
ATOM 931 C CA . GLN A 1 113 ? -8.576 14.065 3.383 1.00 71.94 113 GLN A CA 1
ATOM 932 C C . GLN A 1 113 ? -9.763 14.020 2.396 1.00 71.94 113 GLN A C 1
ATOM 934 O O . GLN A 1 113 ? -10.395 12.975 2.189 1.00 71.94 113 GLN A O 1
ATOM 939 N N . LYS A 1 114 ? -10.079 15.175 1.786 1.00 63.84 114 LYS A N 1
ATOM 940 C CA . LYS A 1 114 ? -11.204 15.339 0.845 1.00 63.84 114 LYS A CA 1
ATOM 941 C C . LYS A 1 114 ? -11.118 14.288 -0.275 1.00 63.84 114 LYS A C 1
ATOM 943 O O . LYS A 1 114 ? -10.070 14.119 -0.886 1.00 63.84 114 LYS A O 1
ATOM 948 N N . GLY A 1 115 ? -12.213 13.558 -0.507 1.00 69.94 115 GLY A N 1
ATOM 949 C CA . GLY A 1 115 ? -12.317 12.522 -1.547 1.00 69.94 115 GLY A CA 1
ATOM 950 C C . GLY A 1 115 ? -11.913 11.096 -1.140 1.00 69.94 115 GLY A C 1
ATOM 951 O O . GLY A 1 115 ? -12.304 10.156 -1.825 1.00 69.94 115 GLY A O 1
ATOM 952 N N . MET A 1 116 ? -11.214 10.888 -0.014 1.00 74.31 116 MET A N 1
ATOM 953 C CA . MET A 1 116 ? -10.752 9.545 0.399 1.00 74.31 116 MET A CA 1
ATOM 954 C C . MET A 1 116 ? -11.646 8.853 1.434 1.00 74.31 116 MET A C 1
ATOM 956 O O . MET A 1 116 ? -11.569 7.636 1.586 1.00 74.31 116 MET A O 1
ATOM 960 N N . LYS A 1 117 ? -12.540 9.604 2.093 1.00 73.94 117 LYS A N 1
ATOM 961 C CA . LYS A 1 117 ? -13.379 9.120 3.204 1.00 73.94 117 LYS A CA 1
ATOM 962 C C . LYS A 1 117 ? -14.147 7.838 2.868 1.00 73.94 117 LYS A C 1
ATOM 964 O O . LYS A 1 117 ? -13.995 6.854 3.575 1.00 73.94 117 LYS A O 1
ATOM 969 N N . LYS A 1 118 ? -14.881 7.811 1.746 1.00 77.19 118 LYS A N 1
ATOM 970 C CA . LYS A 1 118 ? -15.725 6.663 1.348 1.00 77.19 118 LYS A CA 1
ATOM 971 C C . LYS A 1 118 ? -14.943 5.352 1.204 1.00 77.19 118 LYS A C 1
ATOM 973 O O . LYS A 1 118 ? -15.444 4.293 1.552 1.00 77.19 118 LYS A O 1
ATOM 978 N N . ALA A 1 119 ? -13.720 5.422 0.679 1.00 76.31 119 ALA A N 1
ATOM 979 C CA . ALA A 1 119 ? -12.893 4.239 0.450 1.00 76.31 119 ALA A CA 1
ATOM 980 C C . ALA A 1 119 ? -12.161 3.767 1.717 1.00 76.31 119 ALA A C 1
ATOM 982 O O . ALA A 1 119 ? -11.701 2.626 1.758 1.00 76.31 119 ALA A O 1
ATOM 983 N N . LEU A 1 120 ? -12.016 4.651 2.708 1.00 78.56 120 LEU A N 1
ATOM 984 C CA . LEU A 1 120 ? -11.277 4.422 3.946 1.00 78.56 120 LEU A CA 1
ATOM 985 C C . LEU A 1 120 ? -12.185 4.114 5.148 1.00 78.56 120 LEU A C 1
ATOM 987 O O . LEU A 1 120 ? -11.672 3.606 6.138 1.00 78.56 120 LEU A O 1
ATOM 991 N N . THR A 1 121 ? -13.502 4.339 5.058 1.00 82.06 121 THR A N 1
ATOM 992 C CA . THR A 1 121 ? -14.493 3.978 6.091 1.00 82.06 121 THR A CA 1
ATOM 993 C C . THR A 1 121 ? -14.315 2.567 6.677 1.00 82.06 121 THR A C 1
ATOM 995 O O . THR A 1 121 ? -14.194 2.476 7.897 1.00 82.06 121 THR A O 1
ATOM 998 N N . PRO A 1 122 ? -14.198 1.479 5.881 1.00 83.12 122 PRO A N 1
ATOM 999 C CA . PRO A 1 122 ? -14.053 0.134 6.452 1.00 83.12 122 PRO A CA 1
ATOM 1000 C C . PRO A 1 122 ? -12.751 -0.043 7.248 1.00 83.12 122 PRO A C 1
ATOM 1002 O O . PRO A 1 122 ? -12.719 -0.721 8.269 1.00 83.12 122 PRO A O 1
ATOM 1005 N N . TYR A 1 123 ? -11.671 0.612 6.812 1.00 81.81 123 TYR A N 1
ATOM 1006 C CA . TYR A 1 123 ? -10.394 0.598 7.526 1.00 81.81 123 TYR A CA 1
ATOM 1007 C C . TYR A 1 123 ? -10.447 1.449 8.796 1.00 81.81 123 TYR A C 1
ATOM 1009 O O . TYR A 1 123 ? -9.806 1.112 9.784 1.00 81.81 123 TYR A O 1
ATOM 1017 N N . PHE A 1 124 ? -11.220 2.535 8.785 1.00 83.12 124 PHE A N 1
ATOM 1018 C CA . PHE A 1 124 ? -11.415 3.393 9.947 1.00 83.12 124 PHE A CA 1
ATOM 1019 C C . PHE A 1 124 ? -12.186 2.673 11.060 1.00 83.12 124 PHE A C 1
ATOM 1021 O O . PHE A 1 124 ? -11.754 2.695 12.212 1.00 83.12 124 PHE A O 1
ATOM 1028 N N . GLU A 1 125 ? -13.280 1.986 10.724 1.00 83.06 125 GLU A N 1
ATOM 1029 C CA . GLU A 1 125 ? -14.032 1.161 11.680 1.00 83.06 125 GLU A CA 1
ATOM 1030 C C . GLU A 1 125 ? -13.155 0.059 12.280 1.00 83.06 125 GLU A C 1
ATOM 1032 O O . GLU A 1 125 ? -13.135 -0.107 13.499 1.00 83.06 125 GLU A O 1
ATOM 1037 N N . LEU A 1 126 ? -12.337 -0.599 11.451 1.00 82.31 126 LEU A N 1
ATOM 1038 C CA . LEU A 1 126 ? -11.375 -1.596 11.915 1.00 82.31 126 LEU A CA 1
ATOM 1039 C C . LEU A 1 126 ? -10.347 -0.991 12.887 1.00 82.31 126 LEU A C 1
ATOM 1041 O O . LEU A 1 126 ? -10.120 -1.534 13.963 1.00 82.31 126 LEU A O 1
ATOM 1045 N N . THR A 1 127 ? -9.753 0.161 12.551 1.00 82.62 127 THR A N 1
ATOM 1046 C CA . THR A 1 127 ? -8.786 0.834 13.438 1.00 82.62 127 THR A CA 1
ATOM 1047 C C . THR A 1 127 ? -9.411 1.299 14.752 1.00 82.62 127 THR A C 1
ATOM 1049 O O . THR A 1 127 ? -8.738 1.291 15.779 1.00 82.62 127 THR A O 1
ATOM 1052 N N . ASN A 1 128 ? -10.690 1.688 14.743 1.00 83.06 128 ASN A N 1
ATOM 1053 C CA . ASN A 1 128 ? -11.399 2.074 15.960 1.00 83.06 128 ASN A CA 1
ATOM 1054 C C . ASN A 1 128 ? -11.669 0.861 16.852 1.00 83.06 128 ASN A C 1
ATOM 1056 O O . ASN A 1 128 ? -11.450 0.965 18.053 1.00 83.06 128 ASN A O 1
ATOM 1060 N N . ALA A 1 129 ? -12.074 -0.279 16.283 1.00 81.44 129 ALA A N 1
ATOM 1061 C CA . ALA A 1 129 ? -12.250 -1.516 17.043 1.00 81.44 129 ALA A CA 1
ATOM 1062 C C . ALA A 1 129 ? -10.936 -1.946 17.722 1.00 81.44 129 ALA A C 1
ATOM 1064 O O . ALA A 1 129 ? -10.914 -2.189 18.926 1.00 81.44 129 ALA A O 1
ATOM 1065 N N . VAL A 1 130 ? -9.816 -1.907 16.985 1.00 81.50 130 VAL A N 1
ATOM 1066 C CA . VAL A 1 130 ? -8.476 -2.195 17.534 1.00 81.50 130 VAL A CA 1
ATOM 1067 C C . VAL A 1 130 ? -8.081 -1.203 18.634 1.00 81.50 130 VAL A C 1
ATOM 1069 O O . VAL A 1 130 ? -7.474 -1.596 19.622 1.00 81.50 130 VAL A O 1
ATOM 1072 N N . ARG A 1 131 ? -8.441 0.078 18.497 1.00 81.31 131 ARG A N 1
ATOM 1073 C CA . ARG A 1 131 ? -8.158 1.109 19.508 1.00 81.31 131 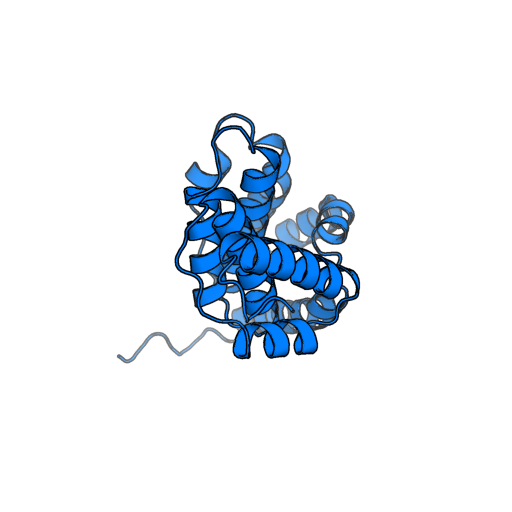ARG A CA 1
ATOM 1074 C C . ARG A 1 131 ? -8.959 0.926 20.799 1.00 81.31 131 ARG A C 1
ATOM 1076 O O . ARG A 1 131 ? -8.459 1.287 21.858 1.00 81.31 131 ARG A O 1
ATOM 1083 N N . ILE A 1 132 ? -10.199 0.453 20.699 1.00 83.25 132 ILE A N 1
ATOM 1084 C CA . ILE A 1 132 ? -11.081 0.212 21.852 1.00 83.25 132 ILE A CA 1
ATOM 1085 C C . ILE A 1 132 ? -10.680 -1.086 22.571 1.00 83.25 132 ILE A C 1
ATOM 1087 O O . ILE A 1 132 ? -10.856 -1.181 23.780 1.00 83.25 132 ILE A O 1
ATOM 1091 N N . GLY A 1 133 ? -10.099 -2.051 21.848 1.00 79.94 133 GLY A N 1
ATOM 1092 C CA . GLY A 1 133 ? -9.701 -3.350 22.398 1.00 79.94 133 GLY A CA 1
ATOM 1093 C C . GLY A 1 133 ? -10.851 -4.358 22.485 1.00 79.94 133 GLY A C 1
ATOM 1094 O O . GLY A 1 133 ? -10.727 -5.367 23.170 1.00 79.94 133 GLY A O 1
ATOM 1095 N N . ASP A 1 134 ? -11.962 -4.093 21.796 1.00 82.06 134 ASP A N 1
ATOM 1096 C CA . ASP A 1 134 ? -13.146 -4.950 21.789 1.00 82.06 134 ASP A CA 1
ATOM 1097 C C . ASP A 1 134 ? -13.063 -5.991 20.658 1.00 82.06 134 ASP A C 1
ATOM 1099 O O . ASP A 1 134 ? -13.060 -5.666 19.463 1.00 82.06 134 ASP A O 1
ATOM 1103 N N . LEU A 1 135 ? -12.989 -7.260 21.058 1.00 77.12 135 LEU A N 1
ATOM 1104 C CA . LEU A 1 135 ? -12.857 -8.416 20.172 1.00 77.12 135 LEU A CA 1
ATOM 1105 C C . LEU A 1 135 ? -14.151 -8.715 19.393 1.00 77.12 135 LEU A C 1
ATOM 1107 O O . LEU A 1 135 ? -14.086 -9.170 18.247 1.00 77.12 135 LEU A O 1
ATOM 1111 N N . GLU A 1 136 ? -15.323 -8.440 19.968 1.00 82.06 136 GLU A N 1
ATOM 1112 C CA . GLU A 1 136 ? -16.623 -8.722 19.347 1.00 82.06 136 GLU A CA 1
ATOM 1113 C C . GLU A 1 136 ? -16.937 -7.700 18.253 1.00 82.06 136 GLU A C 1
ATOM 1115 O O . GLU A 1 136 ? -17.324 -8.062 17.132 1.00 82.06 136 GLU A O 1
ATOM 1120 N N . LEU A 1 137 ? -16.683 -6.418 18.537 1.00 79.06 137 LEU A N 1
ATOM 1121 C CA . LEU A 1 137 ? -16.775 -5.350 17.539 1.00 79.06 137 LEU A CA 1
ATOM 1122 C C . LEU A 1 137 ? -15.815 -5.602 16.377 1.00 79.06 137 LEU A C 1
ATOM 1124 O O . LEU A 1 137 ? -16.192 -5.448 15.214 1.00 79.06 137 LEU A O 1
ATOM 1128 N N . PHE A 1 138 ? -14.593 -6.038 16.676 1.00 78.94 138 PHE A N 1
ATOM 1129 C CA . PHE A 1 138 ? -13.601 -6.352 15.659 1.00 78.94 138 PHE A CA 1
ATOM 1130 C C . PHE A 1 138 ? -14.047 -7.485 14.734 1.00 78.94 138 PHE A C 1
ATOM 1132 O O . PHE A 1 138 ? -13.989 -7.334 13.512 1.00 78.94 138 PHE A O 1
ATOM 1139 N N . ARG A 1 139 ? -14.550 -8.589 15.298 1.00 78.69 139 ARG A N 1
ATOM 1140 C CA . ARG A 1 139 ? -15.065 -9.723 14.522 1.00 78.69 139 ARG A CA 1
ATOM 1141 C C . ARG A 1 139 ? -16.235 -9.306 13.635 1.00 78.69 139 ARG A C 1
ATOM 1143 O O . ARG A 1 139 ? -16.239 -9.598 12.443 1.00 78.69 139 ARG A O 1
ATOM 1150 N N . THR A 1 140 ? -17.168 -8.538 14.190 1.00 84.81 140 THR A N 1
ATOM 1151 C CA . THR A 1 140 ? -18.339 -8.038 13.462 1.00 84.81 140 THR A CA 1
ATOM 1152 C C . THR A 1 140 ? -17.937 -7.152 12.278 1.00 84.81 140 THR A C 1
ATOM 1154 O O . THR A 1 140 ? -18.483 -7.278 11.183 1.00 84.81 140 THR A O 1
ATOM 1157 N N . VAL A 1 141 ? -16.970 -6.249 12.466 1.00 82.25 141 VAL A N 1
ATOM 1158 C CA . VAL A 1 141 ? -16.453 -5.371 11.401 1.00 82.25 141 VAL A CA 1
ATOM 1159 C C . VAL A 1 141 ? -15.668 -6.172 10.357 1.00 82.25 141 VAL A C 1
ATOM 1161 O O . VAL A 1 141 ? -15.815 -5.930 9.156 1.00 82.25 141 VAL A O 1
ATOM 1164 N N . ALA A 1 142 ? -14.869 -7.150 10.787 1.00 77.44 142 ALA A N 1
ATOM 1165 C CA . ALA A 1 142 ? -14.125 -8.028 9.891 1.00 77.44 142 ALA A CA 1
ATOM 1166 C C . ALA A 1 142 ? -15.061 -8.851 8.992 1.00 77.44 142 ALA A C 1
ATOM 1168 O O . ALA A 1 142 ? -14.841 -8.903 7.783 1.00 77.44 142 ALA A O 1
ATOM 1169 N N . GLU A 1 143 ? -16.135 -9.417 9.547 1.00 80.31 143 GLU A N 1
ATOM 1170 C CA . GLU A 1 143 ? -17.149 -10.166 8.796 1.00 80.31 143 GLU A CA 1
ATOM 1171 C C . GLU A 1 143 ? -17.922 -9.250 7.829 1.00 80.31 143 GLU A C 1
ATOM 1173 O O . GLU A 1 143 ? -18.049 -9.570 6.645 1.00 80.31 143 GLU A O 1
ATOM 1178 N N . LYS A 1 144 ? -18.340 -8.056 8.278 1.00 83.06 144 LYS A N 1
ATOM 1179 C CA . LYS A 1 144 ? -19.045 -7.061 7.444 1.00 83.06 144 LYS A CA 1
ATOM 1180 C C . LYS A 1 144 ? -18.254 -6.639 6.207 1.00 83.06 144 LYS A C 1
ATOM 1182 O O . LYS A 1 144 ? -18.828 -6.463 5.132 1.00 83.06 144 LYS A O 1
ATOM 1187 N N . PHE A 1 145 ? -16.940 -6.459 6.340 1.00 78.69 145 PHE A N 1
ATOM 1188 C CA . PHE A 1 145 ? -16.088 -5.970 5.254 1.00 78.69 145 PHE A CA 1
ATOM 1189 C C . PHE A 1 145 ? -15.194 -7.043 4.630 1.00 78.69 145 PHE A C 1
ATOM 1191 O O . PHE A 1 145 ? -14.364 -6.705 3.779 1.00 78.69 145 PHE A O 1
ATOM 1198 N N . ALA A 1 146 ? -15.394 -8.323 4.959 1.00 69.06 146 ALA A N 1
ATOM 1199 C CA . ALA A 1 146 ? -14.598 -9.442 4.454 1.00 69.06 146 ALA A CA 1
ATOM 1200 C C . ALA A 1 146 ? -14.468 -9.417 2.923 1.00 69.06 146 ALA A C 1
ATOM 1202 O O . ALA A 1 146 ? -13.365 -9.521 2.394 1.00 69.06 146 ALA A O 1
ATOM 1203 N N . GLY A 1 147 ? -15.557 -9.157 2.191 1.00 67.12 147 GLY A N 1
ATOM 1204 C CA . GLY A 1 147 ? -15.528 -9.065 0.724 1.00 67.12 147 GLY A CA 1
ATOM 1205 C C . GLY A 1 147 ? -14.703 -7.891 0.172 1.00 67.12 147 GLY A C 1
ATOM 1206 O O . GLY A 1 147 ? -14.126 -7.987 -0.912 1.00 67.12 147 GLY A O 1
ATOM 1207 N N . THR A 1 148 ? -14.603 -6.786 0.915 1.00 70.00 148 THR A N 1
ATOM 1208 C CA . THR A 1 148 ? -13.769 -5.629 0.545 1.00 70.00 148 THR A CA 1
ATOM 1209 C C . THR A 1 148 ? -12.302 -5.900 0.865 1.00 70.00 148 THR A C 1
ATOM 1211 O O . THR A 1 148 ? -11.426 -5.583 0.059 1.00 70.00 148 THR A O 1
ATOM 1214 N N . PHE A 1 149 ? -12.030 -6.539 2.005 1.00 66.25 149 PHE A N 1
ATOM 1215 C CA . PHE A 1 149 ? -10.687 -6.965 2.376 1.00 66.25 149 PHE A CA 1
ATOM 1216 C C . PHE A 1 149 ? -10.159 -8.033 1.420 1.00 66.25 149 PHE A C 1
ATOM 1218 O O . PHE A 1 149 ? -9.069 -7.849 0.905 1.00 66.25 149 PHE A O 1
ATOM 1225 N N . LEU A 1 150 ? -10.939 -9.054 1.059 1.00 58.19 150 LEU A N 1
ATOM 1226 C CA . LEU A 1 150 ? -10.538 -10.102 0.108 1.00 58.19 150 LEU A CA 1
ATOM 1227 C C . LEU A 1 150 ? -10.150 -9.545 -1.269 1.00 58.19 150 LEU A C 1
ATOM 1229 O O . LEU A 1 150 ? -9.164 -9.976 -1.856 1.00 58.19 150 LEU A O 1
ATOM 1233 N N . LYS A 1 151 ? -10.864 -8.528 -1.767 1.00 56.44 151 LYS A N 1
ATOM 1234 C CA . LYS A 1 151 ? -10.510 -7.850 -3.029 1.00 56.44 151 LYS A CA 1
ATOM 1235 C C . LYS A 1 151 ? -9.219 -7.034 -2.931 1.00 56.44 151 LYS A C 1
ATOM 1237 O O . LYS A 1 151 ? -8.513 -6.874 -3.923 1.00 56.44 151 LYS A O 1
ATOM 1242 N N . HIS A 1 152 ? -8.910 -6.490 -1.756 1.00 54.47 152 HIS A N 1
ATOM 1243 C CA . HIS A 1 152 ? -7.682 -5.728 -1.518 1.00 54.47 152 HIS A CA 1
ATOM 1244 C C . HIS A 1 152 ? -6.484 -6.613 -1.140 1.00 54.47 152 HIS A C 1
ATOM 1246 O O . HIS A 1 152 ? -5.352 -6.277 -1.488 1.00 54.47 152 HIS A O 1
ATOM 1252 N N . LEU A 1 153 ? -6.754 -7.744 -0.493 1.00 51.97 153 LEU A N 1
ATOM 1253 C CA . LEU A 1 153 ? -5.847 -8.815 -0.099 1.00 51.97 153 LEU A CA 1
ATOM 1254 C C . LEU A 1 153 ? -5.958 -10.011 -1.057 1.00 51.97 153 LEU A C 1
ATOM 1256 O O . LEU A 1 153 ? -5.907 -11.152 -0.611 1.00 51.97 153 LEU A O 1
ATOM 1260 N N . CYS A 1 154 ? -6.083 -9.787 -2.372 1.00 37.12 154 CYS A N 1
ATOM 1261 C CA . CYS A 1 154 ? -5.838 -10.854 -3.349 1.00 37.12 154 CYS A CA 1
ATOM 1262 C C . CYS A 1 154 ? -4.328 -11.175 -3.316 1.00 37.12 154 CYS A C 1
ATOM 1264 O O . CYS A 1 154 ? -3.529 -10.636 -4.076 1.00 37.12 154 CYS A O 1
ATOM 1266 N N . PHE A 1 155 ? -3.981 -11.918 -2.272 1.00 37.16 155 PHE A N 1
ATOM 1267 C CA . PHE A 1 155 ? -2.702 -12.354 -1.740 1.00 37.16 155 PHE A CA 1
ATOM 1268 C C . PHE A 1 155 ? -3.068 -13.493 -0.781 1.00 37.16 155 PHE A C 1
ATOM 1270 O O . PHE A 1 155 ? -3.039 -13.369 0.444 1.00 37.16 155 PHE A O 1
ATOM 1277 N N . GLN A 1 156 ? -3.542 -14.593 -1.362 1.00 32.03 156 GLN A N 1
ATOM 1278 C CA . GLN A 1 156 ? -4.008 -15.772 -0.628 1.00 32.03 156 GLN A CA 1
ATOM 1279 C C . GLN A 1 156 ? -2.943 -16.351 0.322 1.00 32.03 156 GLN A C 1
ATOM 1281 O O . GLN A 1 156 ? -3.297 -17.043 1.268 1.00 32.03 156 GLN A O 1
ATOM 1286 N N . GLU A 1 157 ? -1.664 -16.012 0.153 1.00 29.08 157 GLU A N 1
ATOM 1287 C CA . GLU A 1 157 ? -0.575 -16.541 0.983 1.00 29.08 157 GLU A CA 1
ATOM 1288 C C . GLU A 1 157 ? -0.302 -15.732 2.260 1.00 29.08 157 GLU A C 1
ATOM 1290 O O . GLU A 1 157 ? 0.158 -16.286 3.258 1.00 29.08 157 GLU A O 1
ATOM 1295 N N . SER A 1 158 ? -0.676 -14.448 2.308 1.00 35.22 158 SER A N 1
ATOM 1296 C CA . SER A 1 158 ? -0.616 -13.689 3.563 1.00 35.22 158 SER A CA 1
ATOM 1297 C C . SER A 1 158 ? -1.801 -13.985 4.472 1.00 35.22 158 SER A C 1
ATOM 1299 O O . SER A 1 158 ? -1.756 -13.577 5.620 1.00 35.22 158 SER A O 1
ATOM 1301 N N . VAL A 1 159 ? -2.846 -14.695 4.029 1.00 40.19 159 VAL A N 1
ATOM 1302 C CA . VAL A 1 159 ? -3.955 -15.080 4.918 1.00 40.19 159 VAL A CA 1
ATOM 1303 C C . VAL A 1 159 ? -3.535 -16.202 5.852 1.00 40.19 159 VAL A C 1
ATOM 1305 O O . VAL A 1 159 ? -3.959 -16.170 6.991 1.00 40.19 159 VAL A O 1
ATOM 1308 N N . THR A 1 160 ? -2.642 -17.117 5.470 1.00 36.28 160 THR A N 1
ATOM 1309 C CA . THR A 1 160 ? -2.074 -18.078 6.431 1.00 36.28 160 THR A CA 1
ATOM 1310 C C . THR A 1 160 ? -1.155 -17.358 7.410 1.00 36.28 160 THR A C 1
ATOM 1312 O O . THR A 1 160 ? -1.241 -17.589 8.606 1.00 36.28 160 THR A O 1
ATOM 1315 N N . CYS A 1 161 ? -0.357 -16.391 6.946 1.00 33.06 161 CYS A N 1
ATOM 1316 C CA . CYS A 1 161 ? 0.471 -15.582 7.839 1.00 33.06 161 CYS A CA 1
ATOM 1317 C C . CYS A 1 161 ? -0.356 -14.607 8.692 1.00 33.06 161 CYS A C 1
ATOM 1319 O O . CYS A 1 161 ? 0.020 -14.365 9.820 1.00 33.06 161 CYS A O 1
ATOM 1321 N N . CYS A 1 162 ? -1.503 -14.101 8.230 1.00 35.25 162 CYS A N 1
ATOM 1322 C CA . CYS A 1 162 ? -2.417 -13.256 9.001 1.00 35.25 162 CYS A CA 1
ATOM 1323 C C . CYS A 1 162 ? -3.370 -14.074 9.869 1.00 35.25 162 CYS A C 1
ATOM 1325 O O . CYS A 1 162 ? -3.694 -13.593 10.932 1.00 35.25 162 CYS A O 1
ATOM 1327 N N . HIS A 1 163 ? -3.783 -15.294 9.518 1.00 32.91 163 HIS A N 1
ATOM 1328 C CA . HIS A 1 163 ? -4.479 -16.185 10.452 1.00 32.91 163 HIS A CA 1
ATOM 1329 C C . HIS A 1 163 ? -3.507 -16.618 11.542 1.00 32.91 163 HIS A C 1
ATOM 1331 O O . HIS A 1 163 ? -3.848 -16.524 12.708 1.00 32.91 163 HIS A O 1
ATOM 1337 N N . SER A 1 164 ? -2.271 -16.984 11.198 1.00 29.92 164 SER A N 1
ATOM 1338 C CA . SER A 1 164 ? -1.234 -17.313 12.176 1.00 29.92 164 SER A CA 1
ATOM 1339 C C . SER A 1 164 ? -0.756 -16.090 12.951 1.00 29.92 164 SER A C 1
ATOM 1341 O O . SER A 1 164 ? -0.560 -16.199 14.144 1.00 29.92 164 SER A O 1
ATOM 1343 N N . ALA A 1 165 ? -0.616 -14.906 12.352 1.00 36.50 165 ALA A N 1
ATOM 1344 C CA . ALA A 1 165 ? -0.192 -13.689 13.049 1.00 36.50 165 ALA A CA 1
ATOM 1345 C C . ALA A 1 165 ? -1.343 -13.001 13.779 1.00 36.50 165 ALA A C 1
ATOM 1347 O O . ALA A 1 165 ? -1.078 -12.366 14.784 1.00 36.50 165 ALA A O 1
ATOM 1348 N N . TRP A 1 166 ? -2.600 -13.117 13.347 1.00 37.81 166 TRP A N 1
ATOM 1349 C CA . TRP A 1 166 ? -3.761 -12.625 14.099 1.00 37.81 166 TRP A CA 1
ATOM 1350 C C . TRP A 1 166 ? -4.202 -13.630 15.160 1.00 37.81 166 TRP A C 1
ATOM 1352 O O . TRP A 1 166 ? -4.623 -13.196 16.220 1.00 37.81 166 TRP A O 1
ATOM 1362 N N . SER A 1 167 ? -4.024 -14.940 14.955 1.00 30.98 167 SER A N 1
ATOM 1363 C CA . SER A 1 167 ? -4.190 -15.955 16.006 1.00 30.98 167 SER A CA 1
ATOM 1364 C C . SER A 1 167 ? -3.023 -15.914 16.998 1.00 30.98 167 SER A C 1
ATOM 1366 O O . SER A 1 167 ? -3.259 -15.932 18.201 1.00 30.98 167 SER A O 1
ATOM 1368 N N . CYS A 1 168 ? -1.773 -15.747 16.547 1.00 31.48 168 CYS A N 1
ATOM 1369 C CA . CYS A 1 168 ? -0.642 -15.495 17.444 1.00 31.48 168 CYS A CA 1
ATOM 1370 C C . CYS A 1 168 ? -0.776 -14.136 18.124 1.00 31.48 168 CYS A C 1
ATOM 1372 O O . CYS A 1 168 ? -0.451 -14.051 19.294 1.00 31.48 168 CYS A O 1
ATOM 1374 N N . ARG A 1 169 ? -1.281 -13.077 17.477 1.00 35.97 169 ARG A N 1
ATOM 1375 C CA . ARG A 1 169 ? -1.423 -11.755 18.116 1.00 35.97 169 ARG A CA 1
ATOM 1376 C C . ARG A 1 169 ? -2.686 -11.624 18.983 1.00 35.97 169 ARG A C 1
ATOM 1378 O O . ARG A 1 169 ? -2.662 -10.878 19.956 1.00 35.97 169 ARG A O 1
ATOM 1385 N N . ALA A 1 170 ? -3.725 -12.422 18.733 1.00 31.34 170 ALA A N 1
ATOM 1386 C CA . ALA A 1 170 ? -4.762 -12.720 19.725 1.00 31.34 170 ALA A CA 1
ATOM 1387 C C . ALA A 1 170 ? -4.163 -13.467 20.932 1.00 31.34 170 ALA A C 1
ATOM 1389 O O . ALA A 1 170 ? -4.546 -13.197 22.064 1.00 31.34 170 ALA A O 1
ATOM 1390 N N . SER A 1 171 ? -3.142 -14.305 20.715 1.00 29.41 171 SER A N 1
ATOM 1391 C CA . SER A 1 171 ? -2.330 -14.882 21.794 1.00 29.41 171 SER A CA 1
ATOM 1392 C C . SER A 1 171 ? -1.357 -13.875 22.442 1.00 29.41 171 SER A C 1
ATOM 1394 O O . SER A 1 171 ? -1.071 -14.009 23.626 1.00 29.41 171 SER A O 1
ATOM 1396 N N . TRP A 1 172 ? -0.892 -12.830 21.739 1.00 30.23 172 TRP A N 1
ATOM 1397 C CA . TRP A 1 172 ? -0.066 -11.747 22.312 1.00 30.23 172 TRP A CA 1
ATOM 1398 C C . TRP A 1 172 ? -0.838 -10.883 23.317 1.00 30.23 172 TRP A C 1
ATOM 1400 O O . TRP A 1 172 ? -0.242 -10.424 24.286 1.00 30.23 172 TRP A O 1
ATOM 1410 N N . LEU A 1 173 ? -2.150 -10.687 23.139 1.00 34.41 173 LEU A N 1
ATOM 1411 C CA . LEU A 1 173 ? -2.988 -10.010 24.143 1.00 34.41 173 LEU A CA 1
ATOM 1412 C C . LEU A 1 173 ? -3.177 -10.844 25.423 1.00 34.41 173 LEU A C 1
ATOM 1414 O O . LEU A 1 173 ? -3.500 -10.282 26.463 1.00 34.41 173 LEU A O 1
ATOM 1418 N N . VAL A 1 174 ? -2.915 -12.154 25.371 1.00 36.06 174 VAL A N 1
ATOM 1419 C CA . VAL A 1 174 ? -2.902 -13.050 26.542 1.00 36.06 174 VAL A CA 1
ATOM 1420 C C . VAL A 1 174 ? -1.485 -13.208 27.133 1.00 36.06 174 VAL A C 1
ATOM 1422 O O . VAL A 1 174 ? -1.345 -13.626 28.277 1.00 36.06 174 VAL A O 1
ATOM 1425 N N . PHE A 1 175 ? -0.430 -12.818 26.404 1.00 26.30 175 PHE A N 1
ATOM 1426 C CA . PHE A 1 175 ? 0.978 -12.944 26.825 1.00 26.30 175 PHE A CA 1
ATOM 1427 C C . PHE A 1 175 ? 1.682 -11.622 27.174 1.00 26.30 175 PHE A C 1
ATOM 1429 O O . PHE A 1 175 ? 2.880 -11.624 27.454 1.00 26.30 175 PHE A O 1
ATOM 1436 N N . LEU A 1 176 ? 0.962 -10.496 27.216 1.00 32.50 176 LEU A N 1
ATOM 1437 C CA . LEU A 1 176 ? 1.437 -9.283 27.887 1.00 32.50 176 LEU A CA 1
ATOM 1438 C C . LEU A 1 176 ? 0.912 -9.235 29.327 1.00 32.50 176 LEU A C 1
ATOM 1440 O O . LEU A 1 176 ? -0.011 -8.493 29.658 1.00 32.50 176 LEU A O 1
ATOM 1444 N N . PRO A 1 177 ? 1.574 -9.994 30.206 1.00 31.81 177 PRO A N 1
ATOM 1445 C CA . PRO A 1 177 ? 2.095 -9.374 31.408 1.00 31.81 177 PRO A CA 1
ATOM 1446 C C . PRO A 1 177 ? 3.543 -9.836 31.615 1.00 31.81 177 PRO A C 1
ATOM 1448 O O . PRO A 1 177 ? 3.733 -10.921 32.140 1.00 31.81 177 PRO A O 1
ATOM 1451 N N . GLN A 1 178 ? 4.555 -9.052 31.193 1.00 34.47 178 GLN A N 1
ATOM 1452 C CA . GLN A 1 178 ? 5.798 -8.838 31.981 1.00 34.47 178 GLN A CA 1
ATOM 1453 C C . GLN A 1 178 ? 6.965 -8.077 31.322 1.00 34.47 178 GLN A C 1
ATOM 1455 O O . GLN A 1 178 ? 7.866 -7.695 32.057 1.00 34.47 178 GLN A O 1
ATOM 1460 N N . GLN A 1 179 ? 7.002 -7.764 30.024 1.00 32.00 179 GLN A N 1
ATOM 1461 C CA . GLN A 1 179 ? 8.217 -7.150 29.425 1.00 32.00 179 GLN A CA 1
ATOM 1462 C C . GLN A 1 179 ? 8.136 -5.644 29.117 1.00 32.00 179 GLN A C 1
ATOM 1464 O O . GLN A 1 179 ? 8.627 -5.178 28.096 1.00 32.00 179 GLN A O 1
ATOM 1469 N N . CYS A 1 180 ? 7.574 -4.865 30.049 1.00 28.30 180 CYS A N 1
ATOM 1470 C CA . CYS A 1 180 ? 7.710 -3.397 30.088 1.00 28.30 180 CYS A CA 1
ATOM 1471 C C . CYS A 1 180 ? 8.402 -2.893 31.374 1.00 28.30 180 CYS A C 1
ATOM 1473 O O . CYS A 1 180 ? 8.050 -1.841 31.901 1.00 28.30 180 CYS A O 1
ATOM 1475 N N . LEU A 1 181 ? 9.398 -3.626 31.880 1.00 30.47 181 LEU A N 1
ATOM 1476 C CA . LEU A 1 181 ? 10.368 -3.126 32.862 1.00 30.47 181 LEU A CA 1
ATOM 1477 C C . LEU A 1 181 ? 11.763 -3.649 32.484 1.00 30.47 181 LEU A C 1
ATOM 1479 O O . LEU A 1 181 ? 11.931 -4.861 32.378 1.00 30.47 181 LEU A O 1
ATOM 1483 N N . LEU A 1 182 ? 12.720 -2.718 32.342 1.00 26.11 182 LEU A N 1
ATOM 1484 C CA . LEU A 1 182 ? 14.109 -2.834 31.841 1.00 26.11 182 LEU A CA 1
ATOM 1485 C C . LEU A 1 182 ? 14.162 -2.767 30.301 1.00 26.11 182 LEU A C 1
ATOM 1487 O O . LEU A 1 182 ? 13.776 -3.716 29.629 1.00 26.11 182 LEU A O 1
ATOM 1491 N N . VAL A 1 183 ? 14.559 -1.662 29.661 1.00 29.89 183 VAL A N 1
ATOM 1492 C CA . VAL A 1 183 ? 15.664 -0.713 29.926 1.00 29.89 183 VAL A CA 1
ATOM 1493 C C . VAL A 1 183 ? 15.223 0.725 29.661 1.00 29.89 183 VAL A C 1
ATOM 1495 O O . VAL A 1 183 ? 14.455 0.927 28.694 1.00 29.89 183 VAL A O 1
#

pLDDT: mean 71.05, std 19.28, range [26.11, 90.5]

Nearest PDB structures (foldseek):
  8amz-assembly1_S  TM=9.625E-01  e=7.588E-13  Spinacia oleracea
  9e8h-a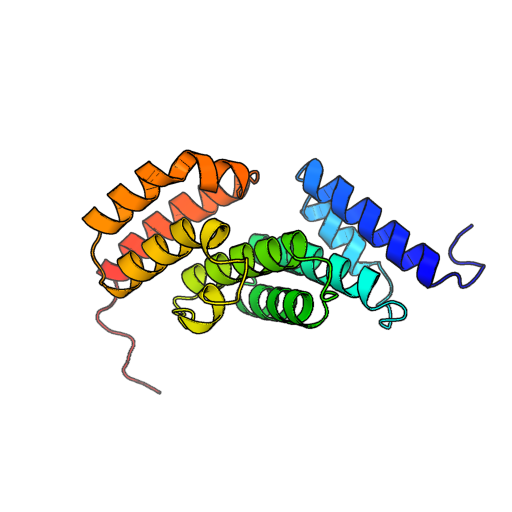ssembly1_V  TM=9.482E-01  e=2.217E-09  Homo sapiens
  7w3h-assembly1_V  TM=9.173E-01  e=2.013E-09  Homo sapiens
  3t5x-assembly1_A  TM=9.122E-01  e=3.163E-03  Homo sapiens
  8h38-assembly1_B  TM=7.431E-01  e=3.550E-02  Homo sapiens

Foldseek 3Di:
DPVVPPPLVVLLVVLLVVLVVCVVVVVLVVNVVVVVPRPPRDCPDLQSQLSVLQSVLVSCVVVVVLVSSLVSLVSSLVSHDPPPPVSNLLSLVSNLVSCVLVVHQDDPVSCPPPPNVVSCVLSVQLSVCSVVVPPVSNVVSCVVCVVVVCVSCVPVPCVVVCCVSVVVVVVVVVVPDDPPDDD

Mean predicted aligned error: 11.47 Å

Solvent-accessible surface area (backbone atoms only — not comparable to full-atom values): 10632 Å² total;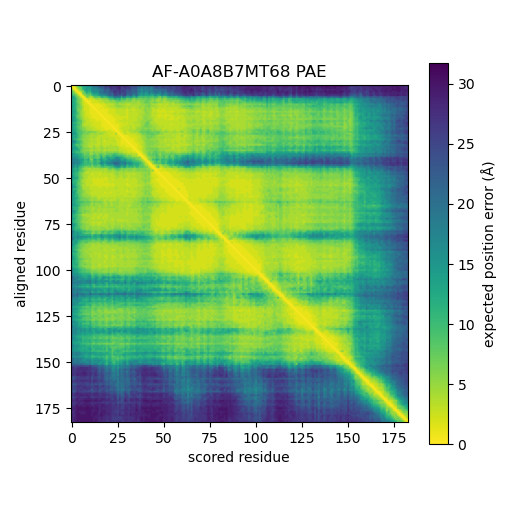 per-residue (Å²): 141,69,84,83,71,75,49,61,70,58,52,55,54,49,50,46,52,51,46,52,51,28,65,71,74,66,39,60,71,59,44,49,60,48,55,76,71,46,80,87,74,72,74,85,44,54,73,59,44,22,52,42,29,42,53,49,17,54,55,29,48,75,72,66,39,42,71,62,14,37,52,31,20,50,53,18,44,69,56,46,59,90,86,46,56,70,59,40,50,52,32,49,54,52,37,49,55,39,30,55,75,71,70,47,82,81,64,71,69,78,51,65,45,89,92,42,40,85,82,36,47,72,58,49,54,48,53,49,24,65,72,73,66,43,68,67,60,35,52,53,50,49,65,75,41,38,74,61,49,49,70,74,50,79,47,79,70,53,48,58,53,44,52,51,47,48,53,48,46,59,46,45,74,73,61,71,80,73,89,89,69,88,134